Protein AF-A0A016X2X5-F1 (afdb_monomer)

Structure (mmCIF, N/CA/C/O backbone):
data_AF-A0A016X2X5-F1
#
_entry.id   AF-A0A016X2X5-F1
#
loop_
_atom_site.group_PDB
_atom_site.id
_atom_site.type_symbol
_atom_site.label_atom_id
_atom_site.label_alt_id
_atom_site.label_comp_id
_atom_site.label_asym_id
_atom_site.label_entity_id
_atom_site.label_seq_id
_atom_site.pdbx_PDB_ins_code
_atom_site.Cartn_x
_atom_site.Cartn_y
_atom_site.Cartn_z
_atom_site.occupancy
_atom_site.B_iso_or_equiv
_atom_site.auth_seq_id
_atom_site.auth_comp_id
_atom_site.auth_asym_id
_atom_site.auth_atom_id
_atom_site.pdbx_PDB_model_num
ATOM 1 N N . MET A 1 1 ? 6.808 -8.210 -61.810 1.00 44.03 1 MET A N 1
ATOM 2 C CA . MET A 1 1 ? 6.711 -6.908 -61.110 1.00 44.03 1 MET A CA 1
ATOM 3 C C . MET A 1 1 ? 5.512 -6.867 -60.144 1.00 44.03 1 MET A C 1
ATOM 5 O O . MET A 1 1 ? 4.802 -5.879 -60.086 1.00 44.03 1 MET A O 1
ATOM 9 N N . LEU A 1 2 ? 5.277 -7.937 -59.369 1.00 48.47 2 LEU A N 1
ATOM 10 C CA . LEU A 1 2 ? 4.155 -8.016 -58.411 1.00 48.47 2 LEU A CA 1
ATOM 11 C C . LEU A 1 2 ? 4.546 -8.715 -57.090 1.00 48.47 2 LEU A C 1
ATOM 13 O O . LEU A 1 2 ? 3.690 -9.132 -56.326 1.00 48.47 2 LEU A O 1
ATOM 17 N N . LEU A 1 3 ? 5.851 -8.877 -56.845 1.00 44.94 3 LEU A N 1
ATOM 18 C CA . LEU A 1 3 ? 6.405 -9.621 -55.702 1.00 44.94 3 LEU A CA 1
ATOM 19 C C . LEU A 1 3 ? 7.206 -8.738 -54.731 1.00 44.94 3 LEU A C 1
ATOM 21 O O . LEU A 1 3 ? 7.633 -9.209 -53.687 1.00 44.94 3 LEU A O 1
ATOM 25 N N . LEU A 1 4 ? 7.374 -7.450 -55.047 1.00 44.78 4 LEU A N 1
ATOM 26 C CA . LEU A 1 4 ? 8.136 -6.491 -54.234 1.00 44.78 4 LEU A CA 1
ATOM 27 C C . LEU A 1 4 ? 7.259 -5.559 -53.381 1.00 44.78 4 LEU A C 1
ATOM 29 O O . LEU A 1 4 ? 7.786 -4.765 -52.614 1.00 44.78 4 LEU A O 1
ATOM 33 N N . LEU A 1 5 ? 5.930 -5.677 -53.470 1.00 43.78 5 LEU A N 1
ATOM 34 C CA . LEU A 1 5 ? 4.979 -4.848 -52.711 1.00 43.78 5 LEU A CA 1
ATOM 35 C C . LEU A 1 5 ? 4.449 -5.513 -51.429 1.00 43.78 5 LEU A C 1
ATOM 37 O O . LEU A 1 5 ? 3.765 -4.861 -50.651 1.00 43.78 5 LEU A O 1
ATOM 41 N N . VAL A 1 6 ? 4.800 -6.776 -51.164 1.00 48.19 6 VAL A N 1
ATOM 42 C CA . VAL A 1 6 ? 4.379 -7.493 -49.940 1.00 48.19 6 VAL A CA 1
ATOM 43 C C . VAL A 1 6 ? 5.382 -7.309 -48.785 1.00 48.19 6 VAL A C 1
ATOM 45 O O . VAL A 1 6 ? 5.068 -7.594 -47.636 1.00 48.19 6 VAL A O 1
ATOM 48 N N . ALA A 1 7 ? 6.567 -6.745 -49.047 1.00 44.81 7 ALA A N 1
ATOM 49 C CA . ALA A 1 7 ? 7.585 -6.472 -48.024 1.00 44.81 7 ALA A CA 1
ATOM 50 C C . ALA A 1 7 ? 7.372 -5.149 -47.251 1.00 44.81 7 ALA A C 1
ATOM 52 O O . ALA A 1 7 ? 8.167 -4.811 -46.380 1.00 44.81 7 ALA A O 1
ATOM 53 N N . LEU A 1 8 ? 6.303 -4.408 -47.565 1.00 43.22 8 LEU A N 1
ATOM 54 C CA . LEU A 1 8 ? 5.876 -3.182 -46.877 1.00 43.22 8 LEU A CA 1
ATOM 55 C C . LEU A 1 8 ? 4.595 -3.390 -46.055 1.00 43.22 8 LEU A C 1
ATOM 57 O O . LEU A 1 8 ? 3.935 -2.423 -45.679 1.00 43.22 8 LEU A O 1
ATOM 61 N N . LEU A 1 9 ? 4.248 -4.642 -45.732 1.00 41.41 9 LEU A N 1
ATOM 62 C CA . LEU A 1 9 ? 3.467 -4.879 -44.524 1.00 41.41 9 LEU A CA 1
ATOM 63 C C . LEU A 1 9 ? 4.305 -4.298 -43.390 1.00 41.41 9 LEU A C 1
ATOM 65 O O . LEU A 1 9 ? 5.435 -4.763 -43.202 1.00 41.41 9 LEU A O 1
ATOM 69 N N . PRO A 1 10 ? 3.831 -3.264 -42.671 1.00 43.91 10 PRO A N 1
ATOM 70 C CA . PRO A 1 10 ? 4.568 -2.829 -41.514 1.00 43.91 10 PRO A CA 1
ATOM 71 C C . PRO A 1 10 ? 4.723 -4.089 -40.669 1.00 43.91 10 PRO A C 1
ATOM 73 O O . PRO A 1 10 ? 3.753 -4.813 -40.423 1.00 43.91 10 PRO A O 1
ATOM 76 N N . LEU A 1 11 ? 5.939 -4.332 -40.194 1.00 40.97 11 LEU A N 1
ATOM 77 C CA . LEU A 1 11 ? 6.104 -4.859 -38.855 1.00 40.97 11 LEU A CA 1
ATOM 78 C C . LEU A 1 11 ? 5.395 -3.879 -37.901 1.00 40.97 11 LEU A C 1
ATOM 80 O O . LEU A 1 11 ? 6.011 -3.235 -37.062 1.00 40.97 11 LEU A O 1
ATOM 84 N N . ALA A 1 12 ? 4.066 -3.803 -37.984 1.00 40.44 12 ALA A N 1
ATOM 85 C CA . ALA A 1 12 ? 3.198 -3.710 -36.844 1.00 40.44 12 ALA A CA 1
ATOM 86 C C . ALA A 1 12 ? 3.405 -5.035 -36.106 1.00 40.44 12 ALA A C 1
ATOM 88 O O . ALA A 1 12 ? 2.533 -5.896 -36.038 1.00 40.44 12 ALA A O 1
ATOM 89 N N . LEU A 1 13 ? 4.627 -5.206 -35.583 1.00 45.66 13 LEU A N 1
ATOM 90 C CA . LEU A 1 13 ? 4.851 -5.835 -34.306 1.00 45.66 13 LEU A CA 1
ATOM 91 C C . LEU A 1 13 ? 3.679 -5.347 -33.475 1.00 45.66 13 LEU A C 1
ATOM 93 O O . LEU A 1 13 ? 3.569 -4.140 -33.247 1.00 45.66 13 LEU A O 1
ATOM 97 N N . CYS A 1 14 ? 2.746 -6.241 -33.148 1.00 46.72 14 CYS A N 1
ATOM 98 C CA . CYS A 1 14 ? 1.778 -5.976 -32.105 1.00 46.72 14 CYS A CA 1
ATOM 99 C C . CYS A 1 14 ? 2.615 -5.579 -30.894 1.00 46.72 14 CYS A C 1
ATOM 101 O O . CYS A 1 14 ? 3.147 -6.437 -30.192 1.00 46.72 14 CYS A O 1
ATOM 103 N N . GLN A 1 15 ? 2.842 -4.276 -30.722 1.00 54.00 15 GLN A N 1
ATOM 104 C CA . GLN A 1 15 ? 3.540 -3.764 -29.568 1.00 54.00 15 GLN A CA 1
ATOM 105 C C . GLN A 1 15 ? 2.705 -4.242 -28.398 1.00 54.00 15 GLN A C 1
ATOM 107 O O . GLN A 1 15 ? 1.486 -4.041 -28.380 1.00 54.00 15 GLN A O 1
ATOM 112 N N . SER A 1 16 ? 3.344 -4.959 -27.474 1.00 62.78 16 SER A N 1
ATOM 113 C CA . SER A 1 16 ? 2.630 -5.448 -26.306 1.00 62.78 16 SER A CA 1
ATOM 114 C C . SER A 1 16 ? 1.928 -4.253 -25.638 1.00 62.78 16 SER A C 1
ATOM 116 O O . SER A 1 16 ? 2.483 -3.148 -25.663 1.00 62.78 16 SER A O 1
ATOM 118 N N . PRO A 1 17 ? 0.731 -4.420 -25.048 1.00 64.31 17 PRO A N 1
ATOM 119 C CA . PRO A 1 17 ? 0.037 -3.323 -24.365 1.00 64.31 17 PRO A CA 1
ATOM 120 C C . PRO A 1 17 ? 0.938 -2.580 -23.366 1.00 64.31 17 PRO A C 1
ATOM 122 O O . PRO A 1 17 ? 0.847 -1.365 -23.220 1.00 64.31 17 PRO A O 1
ATOM 125 N N . LEU A 1 18 ? 1.882 -3.308 -22.761 1.00 64.56 18 LEU A N 1
ATOM 126 C CA . LEU A 1 18 ? 2.918 -2.777 -21.886 1.00 64.56 18 LEU A CA 1
ATOM 127 C C . LEU A 1 18 ? 3.937 -1.889 -22.621 1.00 64.56 18 LEU A C 1
ATOM 129 O O . LEU A 1 18 ? 4.239 -0.795 -22.161 1.00 64.56 18 LEU A O 1
ATOM 133 N N . THR A 1 19 ? 4.449 -2.338 -23.770 1.00 66.31 19 THR A N 1
ATOM 134 C CA . THR A 1 19 ? 5.354 -1.551 -24.626 1.00 66.31 19 THR A CA 1
ATOM 135 C C . THR A 1 19 ? 4.672 -0.273 -25.107 1.00 66.31 19 THR A C 1
ATOM 137 O O . THR A 1 19 ? 5.290 0.788 -25.114 1.00 66.31 19 THR A O 1
ATOM 140 N N . LYS A 1 20 ? 3.386 -0.351 -25.470 1.00 70.00 20 LYS A N 1
ATOM 141 C CA . LYS A 1 20 ? 2.602 0.821 -25.867 1.00 70.00 20 LYS A CA 1
ATOM 142 C C . LYS A 1 20 ? 2.461 1.816 -24.711 1.00 70.00 20 LYS A C 1
ATOM 144 O O . LYS A 1 20 ? 2.820 2.976 -24.879 1.00 70.00 20 LYS A O 1
ATOM 149 N N . ALA A 1 21 ? 2.019 1.357 -23.538 1.00 66.88 21 ALA A N 1
ATOM 150 C CA . ALA A 1 21 ? 1.861 2.211 -22.360 1.00 66.88 21 ALA A CA 1
ATOM 151 C C . ALA A 1 21 ? 3.193 2.828 -21.892 1.00 66.88 21 ALA A C 1
ATOM 153 O O . ALA A 1 21 ? 3.233 3.989 -21.492 1.00 66.88 21 ALA A O 1
ATOM 154 N N . TRP A 1 22 ? 4.299 2.083 -21.995 1.00 68.06 22 TRP A N 1
ATOM 155 C CA . TRP A 1 22 ? 5.638 2.606 -21.728 1.00 68.06 22 TRP A CA 1
ATOM 156 C C . TRP A 1 22 ? 6.031 3.708 -22.709 1.00 68.06 22 TRP A C 1
ATOM 158 O O . TRP A 1 22 ? 6.454 4.774 -22.280 1.00 68.06 22 TRP A O 1
ATOM 168 N N . ASN A 1 23 ? 5.869 3.480 -24.015 1.00 68.62 23 ASN A N 1
ATOM 169 C CA . ASN A 1 23 ? 6.220 4.466 -25.038 1.00 68.62 23 ASN A CA 1
ATOM 170 C C . ASN A 1 23 ? 5.387 5.748 -24.920 1.00 68.62 23 ASN A C 1
ATOM 172 O O . ASN A 1 23 ? 5.897 6.829 -25.202 1.00 68.62 23 ASN A O 1
ATOM 176 N N . GLU A 1 24 ? 4.125 5.634 -24.499 1.00 71.50 24 GLU A N 1
ATOM 177 C CA . GLU A 1 24 ? 3.267 6.783 -24.198 1.00 71.50 24 GLU A CA 1
ATOM 178 C C . GLU A 1 24 ? 3.755 7.561 -22.965 1.00 71.50 24 GLU A C 1
ATOM 180 O O . GLU A 1 24 ? 3.708 8.789 -22.963 1.00 71.50 24 GLU A O 1
ATOM 185 N N . ALA A 1 25 ? 4.244 6.869 -21.930 1.00 63.91 25 ALA A N 1
ATOM 186 C CA . ALA A 1 25 ? 4.703 7.492 -20.689 1.00 63.91 25 ALA A CA 1
ATOM 187 C C . ALA A 1 25 ? 6.139 8.049 -20.765 1.00 63.91 25 ALA A C 1
ATOM 189 O O . ALA A 1 25 ? 6.425 9.095 -20.184 1.00 63.91 25 ALA A O 1
ATOM 190 N N . LEU A 1 26 ? 7.047 7.355 -21.457 1.00 59.97 26 LEU A N 1
ATOM 191 C CA . LEU A 1 26 ? 8.481 7.656 -21.545 1.00 59.97 26 LEU A CA 1
ATOM 192 C C . LEU A 1 26 ? 8.995 7.501 -22.994 1.00 59.97 26 LEU A C 1
ATOM 194 O O . LEU A 1 26 ? 9.708 6.540 -23.307 1.00 59.97 26 LEU A O 1
ATOM 198 N N . PRO A 1 27 ? 8.669 8.445 -23.901 1.00 70.06 27 P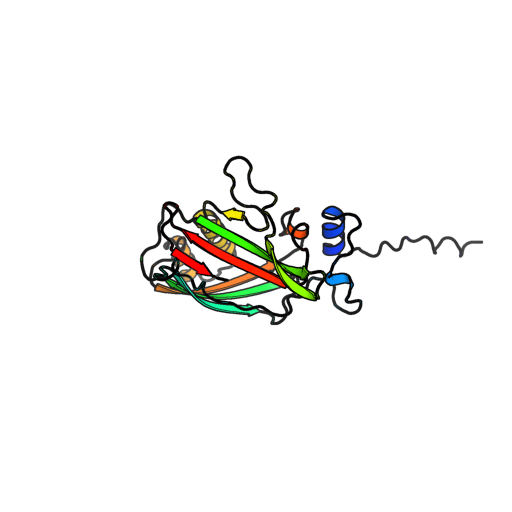RO A N 1
ATOM 199 C CA . PRO A 1 27 ? 9.074 8.362 -25.302 1.00 70.06 27 PRO A CA 1
ATOM 200 C C . PRO A 1 27 ? 10.599 8.286 -25.471 1.00 70.06 27 PRO A C 1
ATOM 202 O O . PRO A 1 27 ? 11.337 9.132 -24.969 1.00 70.06 27 PRO A O 1
ATOM 205 N N . GLY A 1 28 ? 11.080 7.283 -26.212 1.00 67.56 28 GLY A N 1
ATOM 206 C CA . GLY A 1 28 ? 12.502 7.132 -26.555 1.00 67.56 28 GLY A CA 1
ATOM 207 C C . GLY A 1 28 ? 13.387 6.501 -25.472 1.00 67.56 28 GLY A C 1
ATOM 208 O O . GLY A 1 28 ? 14.576 6.297 -25.714 1.00 67.56 28 GLY A O 1
ATOM 209 N N . VAL A 1 29 ? 12.838 6.145 -24.307 1.00 66.19 29 VAL A N 1
ATOM 210 C CA . VAL A 1 29 ? 13.558 5.391 -23.270 1.00 66.19 29 VAL A CA 1
ATOM 211 C C . VAL A 1 29 ? 13.349 3.898 -23.508 1.00 66.19 29 VAL A C 1
ATOM 213 O O . VAL A 1 29 ? 12.209 3.442 -23.549 1.00 66.19 29 VAL A O 1
ATOM 216 N N . GLN A 1 30 ? 14.424 3.112 -23.638 1.00 65.50 30 GLN A N 1
ATOM 217 C CA . GLN A 1 30 ? 14.275 1.656 -23.745 1.00 65.50 30 GLN A CA 1
ATOM 218 C C . GLN A 1 30 ? 13.708 1.066 -22.442 1.00 65.50 30 GLN A C 1
ATOM 220 O O . GLN A 1 30 ? 14.262 1.338 -21.370 1.00 65.50 30 GLN A O 1
ATOM 225 N N . PRO A 1 31 ? 12.654 0.232 -22.506 1.00 61.97 31 PRO A N 1
ATOM 226 C CA . PRO A 1 31 ? 12.138 -0.447 -21.330 1.00 61.97 31 PRO A CA 1
ATOM 227 C C . PRO A 1 31 ? 13.190 -1.366 -20.705 1.00 61.97 31 PRO A C 1
ATOM 229 O O . PRO A 1 31 ? 13.861 -2.144 -21.385 1.00 61.97 31 PRO A O 1
ATOM 232 N N . PHE A 1 32 ? 13.307 -1.339 -19.380 1.00 58.03 32 PHE A N 1
ATOM 233 C CA . PHE A 1 32 ? 14.312 -2.128 -18.660 1.00 58.03 32 PHE A CA 1
ATOM 234 C C . PHE A 1 32 ? 14.123 -3.650 -18.811 1.00 58.03 32 PHE A C 1
ATOM 236 O O . PHE A 1 32 ? 15.093 -4.404 -18.704 1.00 58.03 32 PHE A O 1
ATOM 243 N N . TRP A 1 33 ? 12.898 -4.109 -19.098 1.00 60.19 33 TRP A N 1
ATOM 244 C CA . TRP A 1 33 ? 12.582 -5.524 -19.318 1.00 60.19 33 TRP A CA 1
ATOM 245 C C . TRP A 1 33 ? 12.973 -6.041 -20.711 1.00 60.19 33 TRP A C 1
ATOM 247 O O . TRP A 1 33 ? 13.103 -7.252 -20.879 1.00 60.19 33 TRP A O 1
ATOM 257 N N . GLU A 1 34 ? 13.233 -5.168 -21.691 1.00 53.94 34 GLU A N 1
ATOM 258 C CA . GLU A 1 34 ? 13.664 -5.579 -23.040 1.00 53.94 34 GLU A CA 1
ATOM 259 C C . GLU A 1 34 ? 15.116 -6.078 -23.094 1.00 53.94 34 GLU A C 1
ATOM 261 O O . GLU A 1 34 ? 15.511 -6.718 -24.068 1.00 53.94 34 GLU A O 1
ATOM 266 N N . LYS A 1 35 ? 15.910 -5.895 -22.025 1.00 51.66 35 LYS A N 1
ATOM 267 C CA . LYS A 1 35 ? 17.243 -6.523 -21.914 1.00 51.66 35 LYS A CA 1
ATOM 268 C C . LYS A 1 35 ? 17.193 -8.057 -21.942 1.00 51.66 35 LYS A C 1
ATOM 270 O O . LYS A 1 35 ? 18.221 -8.691 -22.167 1.00 51.66 35 LYS A O 1
ATOM 275 N N . TYR A 1 36 ? 16.025 -8.659 -21.725 1.00 49.19 36 TYR A N 1
ATOM 276 C CA . TYR A 1 36 ? 15.826 -10.103 -21.774 1.00 49.19 36 TYR A CA 1
ATOM 277 C C . TYR A 1 36 ? 15.085 -10.475 -23.068 1.00 49.19 36 TYR A C 1
ATOM 279 O O . TYR A 1 36 ? 13.861 -10.438 -23.126 1.00 49.19 36 TYR A O 1
ATOM 287 N N . GLN A 1 37 ? 15.833 -10.836 -24.119 1.00 41.84 37 GLN A N 1
ATOM 288 C CA . GLN A 1 37 ? 15.286 -11.147 -25.454 1.00 41.84 37 GLN A CA 1
ATOM 289 C C . GLN A 1 37 ? 14.506 -12.474 -25.534 1.00 41.84 37 GLN A C 1
ATOM 291 O O . GLN A 1 37 ? 13.864 -12.757 -26.542 1.00 41.84 37 GLN A O 1
ATOM 296 N N . THR A 1 38 ? 14.544 -13.297 -24.487 1.00 41.19 38 THR A N 1
ATOM 297 C CA . THR A 1 38 ? 13.903 -14.615 -24.446 1.00 41.19 38 THR A CA 1
ATOM 298 C C . THR A 1 38 ? 13.019 -14.733 -23.206 1.00 41.19 38 THR A C 1
ATOM 300 O O . THR A 1 38 ? 13.468 -15.051 -22.107 1.00 41.19 38 THR A O 1
ATOM 303 N N . GLY A 1 39 ? 11.724 -14.457 -23.360 1.00 43.59 39 GLY A N 1
ATOM 304 C CA . GLY A 1 39 ? 10.744 -14.660 -22.298 1.00 43.59 39 GLY A CA 1
ATOM 305 C C . GLY A 1 39 ? 9.339 -14.186 -22.683 1.00 43.59 39 GLY A C 1
ATOM 306 O O . GLY A 1 39 ? 9.207 -13.323 -23.548 1.00 43.59 39 GLY A O 1
ATOM 307 N N . PRO A 1 40 ? 8.279 -14.724 -22.050 1.00 41.47 40 PRO A N 1
ATOM 308 C CA . PRO A 1 40 ? 6.926 -14.195 -22.211 1.00 41.47 40 PRO A CA 1
ATOM 309 C C . PRO A 1 40 ? 6.895 -12.702 -21.851 1.00 41.47 40 PRO A C 1
ATOM 311 O O . PRO A 1 40 ? 7.462 -12.323 -20.823 1.00 41.47 40 PRO A O 1
ATOM 314 N N . HIS A 1 41 ? 6.248 -11.881 -22.684 1.00 51.28 41 HIS A N 1
ATOM 315 C CA . HIS A 1 41 ? 6.127 -10.430 -22.501 1.00 51.28 41 HIS A CA 1
ATOM 316 C C . HIS A 1 41 ? 5.594 -10.071 -21.097 1.00 51.28 41 HIS A C 1
ATOM 318 O O . HIS A 1 41 ? 4.638 -10.689 -20.631 1.00 51.28 41 HIS A O 1
ATOM 324 N N . GLY A 1 42 ? 6.202 -9.083 -20.427 1.00 57.41 42 GLY A N 1
ATOM 325 C CA . GLY A 1 42 ? 5.779 -8.597 -19.105 1.00 57.41 42 GLY A CA 1
ATOM 326 C C . GLY A 1 42 ? 6.932 -8.337 -18.126 1.00 57.41 42 GLY A C 1
ATOM 327 O O . GLY A 1 42 ? 8.037 -8.851 -18.301 1.00 57.41 42 GLY A O 1
ATOM 328 N N . VAL A 1 43 ? 6.677 -7.557 -17.072 1.00 68.81 43 VAL A N 1
ATOM 329 C CA . VAL A 1 43 ? 7.615 -7.381 -15.949 1.00 68.81 43 VAL A CA 1
ATOM 330 C C . VAL A 1 43 ? 7.515 -8.605 -15.042 1.00 68.81 43 VAL A C 1
ATOM 332 O O . VAL A 1 43 ? 6.433 -8.936 -14.560 1.00 68.81 43 VAL A O 1
ATOM 335 N N . VAL A 1 44 ? 8.637 -9.292 -14.820 1.00 71.50 44 VAL A N 1
ATOM 336 C CA . VAL A 1 44 ? 8.722 -10.430 -13.892 1.00 71.50 44 VAL A CA 1
ATOM 337 C C . VAL A 1 44 ? 9.241 -9.933 -12.550 1.00 71.50 44 VAL A C 1
ATOM 339 O O . VAL A 1 44 ? 10.359 -9.422 -12.479 1.00 71.50 44 VAL A O 1
ATOM 342 N N . ILE A 1 45 ? 8.473 -10.137 -11.484 1.00 75.62 45 ILE A N 1
ATOM 343 C CA . ILE A 1 45 ? 8.936 -9.891 -10.116 1.00 75.62 45 ILE A CA 1
ATOM 344 C C . ILE A 1 45 ? 9.756 -11.116 -9.695 1.00 75.62 45 ILE A C 1
ATOM 346 O O . ILE A 1 45 ? 9.224 -12.214 -9.572 1.00 75.62 45 ILE A O 1
ATOM 350 N N . ARG A 1 46 ? 11.080 -10.959 -9.559 1.00 74.00 46 ARG A N 1
ATOM 351 C CA . ARG A 1 46 ? 12.021 -12.082 -9.345 1.00 74.00 46 ARG A CA 1
ATOM 352 C C . ARG A 1 46 ? 12.282 -12.436 -7.879 1.00 74.00 46 ARG A C 1
ATOM 354 O O . ARG A 1 46 ? 13.047 -13.353 -7.600 1.00 74.00 46 ARG A O 1
ATOM 361 N N . GLY A 1 47 ? 11.673 -11.705 -6.961 1.00 78.00 47 GLY A N 1
ATOM 362 C CA . GLY A 1 47 ? 11.812 -11.908 -5.531 1.00 78.00 47 GLY A CA 1
ATOM 363 C C . GLY A 1 47 ? 11.195 -10.744 -4.778 1.00 78.00 47 GLY A C 1
ATOM 364 O O . GLY A 1 47 ? 11.075 -9.640 -5.311 1.00 78.00 47 GLY A O 1
ATOM 365 N N . TRP A 1 48 ? 10.793 -11.007 -3.545 1.00 84.19 48 TRP A N 1
ATOM 366 C CA . TRP A 1 48 ? 10.275 -10.009 -2.627 1.00 84.19 48 TRP A CA 1
ATOM 367 C C . TRP A 1 48 ? 10.732 -10.382 -1.217 1.00 84.19 48 TRP A C 1
ATOM 369 O O . TRP A 1 48 ? 11.038 -11.541 -0.929 1.00 84.19 48 TRP A O 1
ATOM 379 N N . GLN A 1 49 ? 10.838 -9.383 -0.355 1.00 87.19 49 GLN A N 1
ATOM 380 C CA . GLN A 1 49 ? 11.136 -9.562 1.056 1.00 87.19 49 GLN A CA 1
ATOM 381 C C . GLN A 1 49 ? 10.205 -8.651 1.829 1.00 87.19 49 GLN A C 1
ATOM 383 O O . GLN A 1 49 ? 9.935 -7.540 1.384 1.00 87.19 49 GLN A O 1
ATOM 388 N N . PHE A 1 50 ? 9.729 -9.141 2.964 1.00 88.06 50 PHE A N 1
ATOM 389 C CA . PHE A 1 50 ? 8.944 -8.356 3.895 1.00 88.06 50 PHE A CA 1
ATOM 390 C C . PHE A 1 50 ? 9.715 -8.204 5.198 1.00 88.06 50 PHE A C 1
ATOM 392 O O . PHE A 1 50 ? 10.316 -9.151 5.712 1.00 88.06 50 PHE A O 1
ATOM 399 N N . SER A 1 51 ? 9.667 -7.006 5.747 1.00 88.19 51 SER A N 1
ATOM 400 C CA . SER A 1 51 ? 10.176 -6.684 7.063 1.00 88.19 51 SER A CA 1
ATOM 401 C C . SER A 1 51 ? 9.265 -5.667 7.726 1.00 88.19 51 SER A C 1
ATOM 403 O O . SER A 1 51 ? 8.653 -4.810 7.092 1.00 88.19 51 S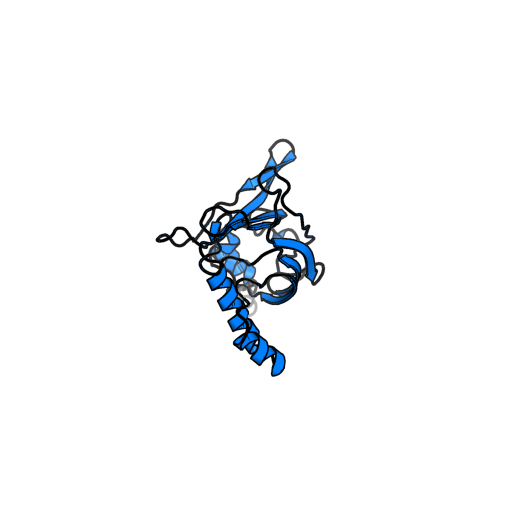ER A O 1
ATOM 405 N N . ARG A 1 52 ? 9.200 -5.730 9.049 1.00 87.31 52 ARG A N 1
ATOM 406 C CA . ARG A 1 52 ? 8.628 -4.632 9.819 1.00 87.31 52 ARG A CA 1
ATOM 407 C C . ARG A 1 52 ? 9.630 -3.496 9.845 1.00 87.31 52 ARG A C 1
ATOM 409 O O . ARG A 1 52 ? 10.842 -3.723 9.791 1.00 87.31 52 ARG A O 1
ATOM 416 N N . CYS A 1 53 ? 9.131 -2.277 9.971 1.00 87.69 53 CYS A N 1
ATOM 417 C CA . CYS A 1 53 ? 10.017 -1.162 10.245 1.00 87.69 53 CYS A CA 1
ATOM 418 C C . CYS A 1 53 ? 10.770 -1.423 11.567 1.00 87.69 53 CYS A C 1
ATOM 420 O O . CYS A 1 53 ? 10.321 -2.149 12.450 1.00 87.69 53 CYS A O 1
ATOM 422 N N . ALA A 1 54 ? 11.981 -0.910 11.700 1.00 77.06 54 ALA A N 1
ATOM 423 C CA . ALA A 1 54 ? 12.750 -1.056 12.928 1.00 77.06 54 ALA A CA 1
ATOM 424 C C . ALA A 1 54 ? 13.405 0.290 13.194 1.00 77.06 54 ALA A C 1
ATOM 426 O O . ALA A 1 54 ? 14.487 0.580 12.688 1.00 77.06 54 ALA A O 1
ATOM 427 N N . SER A 1 55 ? 12.685 1.159 13.898 1.00 74.00 55 SER A N 1
ATOM 428 C CA . SER A 1 55 ? 13.193 2.452 14.352 1.00 74.00 55 SER A CA 1
ATOM 429 C C . SER A 1 55 ? 12.587 2.803 15.707 1.00 74.00 55 SER A C 1
ATOM 431 O O . SER A 1 55 ? 11.583 2.220 16.114 1.00 74.00 55 SER A O 1
ATOM 433 N N . GLU A 1 56 ? 13.181 3.775 16.398 1.00 62.62 56 GLU A N 1
ATOM 434 C CA . GLU A 1 56 ? 12.701 4.260 17.702 1.00 62.62 56 GLU A CA 1
ATOM 435 C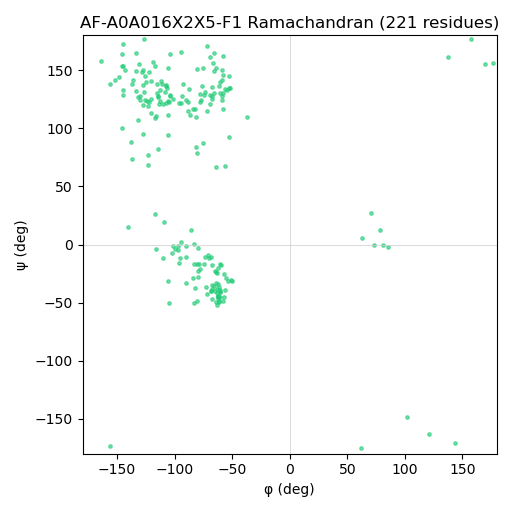 C . GLU A 1 56 ? 11.251 4.768 17.657 1.00 62.62 56 GLU A C 1
ATOM 437 O O . GLU A 1 56 ? 10.538 4.714 18.655 1.00 62.62 56 GLU A O 1
ATOM 442 N N . GLN A 1 57 ? 10.794 5.210 16.482 1.00 70.81 57 GLN A N 1
ATOM 443 C CA . GLN A 1 57 ? 9.422 5.670 16.259 1.00 70.81 57 GLN A CA 1
ATOM 444 C C . GLN A 1 57 ? 8.404 4.521 16.193 1.00 70.81 57 GLN A C 1
ATOM 446 O O . GLN A 1 57 ? 7.206 4.762 16.324 1.00 70.81 57 GLN A O 1
ATOM 451 N N . TRP A 1 58 ? 8.860 3.280 15.996 1.00 75.62 58 TRP A N 1
ATOM 452 C CA . TRP A 1 58 ? 8.013 2.110 15.783 1.00 75.62 58 TRP A CA 1
ATOM 453 C C . TRP A 1 58 ? 8.299 1.012 16.809 1.00 75.62 58 TRP A C 1
ATOM 455 O O . TRP A 1 58 ? 8.843 -0.048 16.499 1.00 75.62 58 TRP A O 1
ATOM 465 N N . THR A 1 59 ? 7.935 1.289 18.056 1.00 70.94 59 THR A N 1
ATOM 466 C CA . THR A 1 59 ? 8.100 0.369 19.193 1.00 70.94 59 THR A CA 1
ATOM 467 C C . THR A 1 59 ? 6.779 -0.265 19.630 1.00 70.94 59 THR A C 1
ATOM 469 O O . THR A 1 59 ? 6.765 -1.428 20.024 1.00 70.94 59 THR A O 1
ATOM 472 N N . ASN A 1 60 ? 5.663 0.454 19.471 1.00 79.19 60 ASN A N 1
ATOM 473 C CA . ASN A 1 60 ? 4.318 0.007 19.836 1.00 79.19 60 ASN A CA 1
ATOM 474 C C . ASN A 1 60 ? 3.442 -0.144 18.587 1.00 79.19 60 ASN A C 1
ATOM 476 O O . ASN A 1 60 ? 2.688 0.756 18.226 1.00 79.19 60 ASN A O 1
ATOM 480 N N . TYR A 1 61 ? 3.572 -1.282 17.907 1.00 83.56 61 TYR A N 1
ATOM 481 C CA . TYR A 1 61 ? 2.743 -1.614 16.750 1.00 83.56 61 TYR A CA 1
ATOM 482 C C . TYR A 1 61 ? 1.315 -1.936 17.183 1.00 83.56 61 TYR A C 1
ATOM 484 O O . TYR A 1 61 ? 1.084 -2.949 17.841 1.00 83.56 61 TYR A O 1
ATOM 492 N N . VAL A 1 62 ? 0.361 -1.102 16.773 1.00 92.56 62 VAL A N 1
ATOM 493 C CA . VAL A 1 62 ? -1.071 -1.387 16.925 1.00 92.56 62 VAL A CA 1
ATOM 494 C C . VAL A 1 62 ? -1.494 -2.492 15.961 1.00 92.56 62 VAL A C 1
ATOM 496 O O . VAL A 1 62 ? -2.220 -3.414 16.332 1.00 92.56 62 VAL A O 1
ATOM 499 N N . VAL A 1 63 ? -0.997 -2.405 14.727 1.00 92.44 63 VAL A N 1
ATOM 500 C CA . VAL A 1 63 ? -1.155 -3.412 13.682 1.00 92.44 63 VAL A CA 1
ATOM 501 C C . VAL A 1 63 ? 0.208 -4.008 13.375 1.00 92.44 63 VAL A C 1
ATOM 503 O O . VAL A 1 63 ? 1.139 -3.309 12.967 1.00 92.44 63 VAL A O 1
ATOM 506 N N . ASN A 1 64 ? 0.316 -5.318 13.553 1.00 90.38 64 ASN A N 1
ATOM 507 C CA . ASN A 1 64 ? 1.531 -6.074 13.313 1.00 90.38 64 ASN A CA 1
ATOM 508 C C . ASN A 1 64 ? 1.304 -7.073 12.178 1.00 90.38 64 ASN A C 1
ATOM 510 O O . ASN A 1 64 ? 0.589 -8.054 12.351 1.00 90.38 64 ASN A O 1
ATOM 514 N N . VAL A 1 65 ? 1.933 -6.846 11.026 1.00 88.62 65 VAL A N 1
ATOM 515 C CA . VAL A 1 65 ? 1.931 -7.817 9.925 1.00 88.62 65 VAL A CA 1
ATOM 516 C C . VAL A 1 65 ? 3.014 -8.856 10.204 1.00 88.62 65 VAL A C 1
ATOM 518 O O . VAL A 1 65 ? 4.197 -8.520 10.292 1.00 88.62 65 VAL A O 1
ATOM 521 N N . SER A 1 66 ? 2.610 -10.110 10.393 1.00 84.50 66 SER A N 1
ATOM 522 C CA . SER A 1 66 ? 3.518 -11.207 10.738 1.00 84.50 66 SER A CA 1
ATOM 523 C C . SER A 1 66 ? 4.072 -11.905 9.502 1.00 84.50 66 SER A C 1
ATOM 525 O O . SER A 1 66 ? 5.219 -12.349 9.511 1.00 84.50 66 SER A O 1
ATOM 527 N N . ASN A 1 67 ? 3.274 -11.984 8.437 1.00 85.25 67 ASN A N 1
ATOM 528 C CA . ASN A 1 67 ? 3.650 -12.663 7.211 1.00 85.25 67 ASN A CA 1
ATOM 529 C C . ASN A 1 67 ? 2.931 -12.053 6.008 1.00 85.25 67 ASN A C 1
ATOM 531 O O . ASN A 1 67 ? 1.745 -11.729 6.078 1.00 85.25 67 ASN A O 1
ATOM 535 N N . ILE A 1 68 ? 3.645 -11.961 4.894 1.00 86.94 68 ILE A N 1
ATOM 536 C CA . ILE A 1 68 ? 3.070 -11.735 3.572 1.00 86.94 68 ILE A CA 1
ATOM 537 C C . ILE A 1 68 ? 3.497 -12.937 2.739 1.00 86.94 68 ILE A C 1
ATOM 539 O O . ILE A 1 68 ? 4.599 -13.425 2.907 1.00 86.94 68 ILE A O 1
ATOM 543 N N . VAL A 1 69 ? 2.649 -13.475 1.878 1.00 86.25 69 VAL A N 1
ATOM 544 C CA . VAL A 1 69 ? 3.045 -14.511 0.915 1.00 86.25 69 VAL A CA 1
ATOM 545 C C . VAL A 1 69 ? 2.512 -14.071 -0.425 1.00 86.25 69 VAL A C 1
ATOM 547 O O . VAL A 1 69 ? 1.325 -13.793 -0.506 1.00 86.25 69 VAL A O 1
ATOM 550 N N . ILE A 1 70 ? 3.350 -14.000 -1.454 1.00 85.00 70 ILE A N 1
ATOM 551 C CA . ILE A 1 70 ? 2.940 -13.606 -2.808 1.00 85.00 70 ILE A CA 1
ATOM 552 C C . ILE A 1 70 ? 3.069 -14.818 -3.730 1.00 85.00 70 ILE A C 1
ATOM 554 O O . ILE A 1 70 ? 4.096 -15.493 -3.698 1.00 85.00 70 ILE A O 1
ATOM 558 N N . TRP A 1 71 ? 2.049 -15.087 -4.548 1.00 80.56 71 TRP A N 1
ATOM 559 C CA . TRP A 1 71 ? 2.077 -16.120 -5.585 1.00 80.56 71 TRP A CA 1
ATOM 560 C C . TRP A 1 71 ? 1.589 -15.588 -6.944 1.00 80.56 71 TRP A C 1
ATOM 562 O O . TRP A 1 71 ? 0.811 -14.628 -6.995 1.00 80.56 71 TRP A O 1
ATOM 572 N N . PRO A 1 72 ? 2.019 -16.208 -8.063 1.00 77.12 72 PRO A N 1
ATOM 573 C CA . PRO A 1 72 ? 3.043 -17.267 -8.148 1.00 77.12 72 PRO A CA 1
ATOM 574 C C . PRO A 1 72 ? 4.436 -16.753 -7.737 1.00 77.12 72 PRO A C 1
ATOM 576 O O . PRO A 1 72 ? 4.618 -15.545 -7.685 1.00 77.12 72 PRO A O 1
ATOM 579 N N . ASP A 1 73 ? 5.406 -17.636 -7.464 1.00 72.31 73 ASP A N 1
ATOM 580 C CA . ASP A 1 73 ? 6.762 -17.263 -6.988 1.00 72.31 73 ASP A CA 1
ATOM 581 C C . ASP A 1 73 ? 7.449 -16.196 -7.856 1.00 72.31 73 ASP A C 1
ATOM 583 O O . ASP A 1 73 ? 8.222 -15.371 -7.368 1.00 72.31 73 ASP A O 1
ATOM 587 N N . TYR A 1 74 ? 7.119 -16.193 -9.150 1.00 76.06 74 TYR A N 1
ATOM 588 C CA . TYR A 1 74 ? 7.525 -15.178 -10.114 1.00 76.06 74 TYR A CA 1
ATOM 589 C C . TYR A 1 74 ? 6.288 -14.553 -10.767 1.00 76.06 74 TYR A C 1
ATOM 591 O O . TYR A 1 74 ? 5.952 -14.904 -11.908 1.00 76.06 74 TYR A O 1
ATOM 599 N N . PRO A 1 75 ? 5.578 -13.653 -10.059 1.00 75.56 75 PRO A N 1
ATOM 600 C CA . PRO A 1 75 ? 4.418 -12.982 -10.612 1.00 75.56 75 PRO A CA 1
ATOM 601 C C . PRO A 1 75 ? 4.831 -12.186 -11.844 1.00 75.56 75 PRO A C 1
ATOM 603 O O . PRO A 1 75 ? 5.896 -11.558 -11.890 1.00 75.56 75 PRO A O 1
ATOM 606 N N . ARG A 1 76 ? 3.973 -12.229 -12.860 1.00 75.12 76 ARG A N 1
ATOM 607 C CA . ARG A 1 76 ? 4.157 -11.489 -14.104 1.00 75.12 76 ARG A CA 1
ATOM 608 C C . ARG A 1 76 ? 3.120 -10.393 -14.192 1.00 75.12 76 ARG A C 1
ATOM 610 O O . ARG A 1 76 ? 1.951 -10.619 -13.895 1.00 75.12 76 ARG A O 1
ATOM 617 N N . PHE A 1 77 ? 3.564 -9.233 -14.645 1.00 72.75 77 PHE A N 1
ATOM 618 C CA . PHE A 1 77 ? 2.702 -8.111 -14.949 1.00 72.75 77 PHE A CA 1
ATOM 619 C C . PHE A 1 77 ? 2.748 -7.789 -16.456 1.00 72.75 77 PHE A C 1
ATOM 621 O O . PHE A 1 77 ? 3.849 -7.612 -16.988 1.00 72.75 77 PHE A O 1
ATOM 628 N N . PRO A 1 78 ? 1.603 -7.640 -17.150 1.00 70.81 78 PRO A N 1
ATOM 629 C CA . PRO A 1 78 ? 0.240 -7.899 -16.678 1.00 70.81 78 PRO A CA 1
ATOM 630 C C . PRO A 1 78 ? 0.010 -9.387 -16.388 1.00 70.81 78 PRO A C 1
ATOM 632 O O . PRO A 1 78 ? 0.614 -10.250 -17.026 1.00 70.81 78 PRO A O 1
ATOM 635 N N . GLY A 1 79 ? -0.858 -9.694 -15.430 1.00 72.44 79 GLY A N 1
ATOM 636 C CA . GLY A 1 79 ? -1.113 -11.068 -15.014 1.00 72.44 79 GLY A CA 1
ATOM 637 C C . GLY A 1 79 ? -1.693 -11.192 -13.606 1.00 72.44 79 GLY A C 1
ATOM 638 O O . GLY A 1 79 ? -1.891 -10.193 -12.908 1.00 72.44 79 GLY A O 1
ATOM 639 N N . PRO A 1 80 ? -2.019 -12.425 -13.186 1.00 78.62 80 PRO A N 1
ATOM 640 C CA . PRO A 1 80 ? -2.494 -12.687 -11.840 1.00 78.62 80 PRO A CA 1
ATOM 641 C C . PRO A 1 80 ? -1.374 -12.479 -10.821 1.00 78.62 80 PRO A C 1
ATOM 643 O O . PRO A 1 80 ? -0.290 -13.054 -10.942 1.00 78.62 80 PRO A O 1
ATOM 646 N N . ILE A 1 81 ? -1.673 -11.687 -9.797 1.00 82.38 81 ILE A N 1
ATOM 647 C CA . ILE A 1 81 ? -0.874 -11.597 -8.582 1.00 82.38 81 ILE A CA 1
ATOM 648 C C . ILE A 1 81 ? -1.818 -11.845 -7.424 1.00 82.38 81 ILE A C 1
ATOM 650 O O . ILE A 1 81 ? -2.897 -11.253 -7.312 1.00 82.38 81 ILE A O 1
ATOM 654 N N . PHE A 1 82 ? -1.390 -12.730 -6.551 1.00 84.12 82 PHE A N 1
ATOM 655 C CA . PHE A 1 82 ? -2.131 -13.074 -5.370 1.00 84.12 82 PHE A CA 1
ATOM 656 C C . PHE A 1 82 ? -1.227 -12.893 -4.165 1.00 84.12 82 PHE A C 1
ATOM 658 O O . PHE A 1 82 ? -0.026 -13.157 -4.249 1.00 84.12 82 PHE A O 1
ATOM 665 N N . PHE A 1 83 ? -1.789 -12.454 -3.050 1.00 86.81 83 PHE A N 1
ATOM 666 C CA . PHE A 1 83 ? -1.028 -12.386 -1.819 1.00 86.81 83 PHE A CA 1
ATOM 667 C C . PHE A 1 83 ? -1.890 -12.628 -0.587 1.00 86.81 83 PHE A C 1
ATOM 669 O O . PHE A 1 83 ? -3.056 -12.244 -0.529 1.00 86.81 83 PHE A O 1
ATOM 676 N N . ASN A 1 84 ? -1.298 -13.290 0.399 1.00 88.25 84 ASN A N 1
ATOM 677 C CA . ASN A 1 84 ? -1.861 -13.526 1.716 1.00 88.25 84 ASN A CA 1
ATOM 678 C C . ASN A 1 84 ? -1.138 -12.621 2.687 1.00 88.25 84 ASN A C 1
ATOM 680 O O . ASN A 1 84 ? 0.088 -12.572 2.671 1.00 88.25 84 ASN A O 1
ATOM 684 N N . VAL A 1 85 ? -1.892 -11.958 3.548 1.00 89.62 85 VAL A N 1
ATOM 685 C CA . VAL A 1 85 ? -1.351 -11.168 4.647 1.00 89.62 85 VAL A CA 1
ATOM 686 C C . VAL A 1 85 ? -1.899 -11.737 5.940 1.00 89.62 85 VAL A C 1
ATOM 688 O O . VAL A 1 85 ? -3.115 -11.845 6.104 1.00 89.62 85 VAL A O 1
ATOM 691 N N . THR A 1 86 ? -1.003 -12.089 6.852 1.00 91.69 86 THR A N 1
ATOM 692 C CA . THR A 1 86 ? -1.350 -12.429 8.230 1.00 91.69 86 THR A CA 1
ATOM 693 C C . THR A 1 86 ? -0.976 -11.256 9.120 1.00 91.69 86 THR A C 1
ATOM 695 O O . THR A 1 86 ? 0.150 -10.755 9.056 1.00 91.69 86 THR A O 1
ATOM 698 N N . MET A 1 87 ? -1.921 -10.799 9.936 1.00 92.44 87 MET A N 1
ATOM 699 C CA . MET A 1 87 ? -1.722 -9.651 10.811 1.00 92.44 87 MET A CA 1
ATOM 700 C C . MET A 1 87 ? -2.461 -9.790 12.138 1.00 92.44 87 MET A C 1
ATOM 702 O O . MET A 1 87 ? -3.509 -10.428 12.221 1.00 92.44 87 MET A O 1
ATOM 706 N N . ASP A 1 88 ? -1.925 -9.127 13.152 1.00 93.75 88 ASP A N 1
ATOM 707 C CA . ASP A 1 88 ? -2.518 -8.984 14.473 1.00 93.75 88 ASP A CA 1
ATOM 708 C C . ASP A 1 88 ? -2.874 -7.517 14.713 1.00 93.75 88 ASP A C 1
ATOM 710 O O . ASP A 1 88 ? -2.028 -6.630 14.580 1.00 93.75 88 ASP A O 1
ATOM 714 N N . VAL A 1 89 ? -4.130 -7.271 15.077 1.00 94.56 89 VAL A N 1
ATOM 715 C CA . VAL A 1 89 ? -4.649 -5.958 15.467 1.00 94.56 89 VAL A CA 1
ATOM 716 C C . VAL A 1 89 ? -4.843 -5.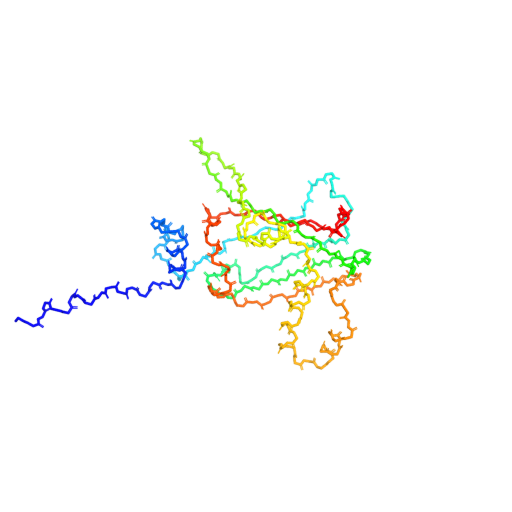974 16.981 1.00 94.56 89 VAL A C 1
ATOM 718 O O . VAL A 1 89 ? -5.691 -6.708 17.493 1.00 94.56 89 VAL A O 1
ATOM 721 N N . ALA A 1 90 ? -4.028 -5.210 17.708 1.00 93.62 90 ALA A N 1
ATOM 722 C CA . ALA A 1 90 ? -3.940 -5.281 19.168 1.00 93.62 90 ALA A CA 1
ATOM 723 C C . ALA A 1 90 ? -5.073 -4.532 19.899 1.00 93.62 90 ALA A C 1
ATOM 725 O O . ALA A 1 90 ? -5.462 -4.907 21.014 1.00 93.62 90 ALA A O 1
ATOM 726 N N . GLU A 1 91 ? -5.624 -3.491 19.280 1.00 94.25 91 GLU A N 1
ATOM 727 C CA . GLU A 1 91 ? -6.678 -2.636 19.834 1.00 94.25 91 GLU A CA 1
ATOM 728 C C . GLU A 1 91 ? -7.641 -2.164 18.736 1.00 94.25 91 GLU A C 1
ATOM 730 O O . GLU A 1 91 ? -7.399 -2.400 17.554 1.00 94.25 91 GLU A O 1
ATOM 735 N N . ASP A 1 92 ? -8.734 -1.506 19.121 1.00 92.56 92 ASP A N 1
ATOM 736 C CA . ASP A 1 92 ? -9.687 -0.974 18.150 1.00 92.56 92 ASP A CA 1
ATOM 737 C C . ASP A 1 92 ? -9.069 0.165 17.331 1.00 92.56 92 ASP A C 1
ATOM 739 O O . ASP A 1 92 ? -8.520 1.132 17.867 1.00 92.56 92 ASP A O 1
ATOM 743 N N . LEU A 1 93 ? -9.169 0.036 16.010 1.00 94.12 93 LEU A N 1
ATOM 744 C CA . LEU A 1 93 ? -8.643 1.009 15.064 1.00 94.12 93 LEU A CA 1
ATOM 745 C C . LEU A 1 93 ? -9.596 2.207 14.896 1.00 94.12 93 LEU A C 1
ATOM 747 O O . LEU A 1 93 ? -10.814 2.054 15.028 1.00 94.12 93 LEU A O 1
ATOM 751 N N . PRO A 1 94 ? -9.058 3.399 14.581 1.00 92.94 94 PRO A N 1
ATOM 752 C CA . PRO A 1 94 ? -9.858 4.599 14.347 1.00 92.94 94 PRO A CA 1
ATOM 753 C C . PRO A 1 94 ? -10.825 4.396 13.175 1.00 92.94 94 PRO A C 1
ATOM 755 O O . PRO A 1 94 ? -10.447 3.944 12.094 1.00 92.94 94 PRO A O 1
ATOM 758 N N . VAL A 1 95 ? -12.094 4.730 13.409 1.00 91.12 95 VAL A N 1
ATOM 759 C CA . VAL A 1 95 ? -13.183 4.598 12.425 1.00 91.12 95 VAL A CA 1
ATOM 760 C C . VAL A 1 95 ? -13.443 5.888 11.651 1.00 91.12 95 VAL A C 1
ATOM 762 O O . VAL A 1 95 ? -14.218 5.878 10.700 1.00 91.12 95 VAL A O 1
ATOM 765 N N . ASP A 1 96 ? -12.855 6.995 12.100 1.00 91.06 96 ASP A N 1
ATOM 766 C CA . ASP A 1 96 ? -12.950 8.312 11.483 1.00 91.06 96 ASP A CA 1
ATOM 767 C C . ASP A 1 96 ? -11.953 8.458 10.339 1.00 91.06 96 ASP A C 1
ATOM 769 O O . ASP A 1 96 ? -12.347 8.878 9.255 1.00 91.06 96 ASP A O 1
ATOM 773 N N . LYS A 1 97 ? -10.679 8.124 10.574 1.00 92.62 97 LYS A N 1
ATOM 774 C CA . LYS A 1 97 ? -9.626 8.316 9.579 1.00 92.62 97 LYS A CA 1
ATOM 775 C C . LYS A 1 97 ? -8.434 7.391 9.802 1.00 92.62 97 LYS A C 1
ATOM 777 O O . LYS A 1 97 ? -7.955 7.229 10.922 1.00 92.62 97 LYS A O 1
ATOM 782 N N . ILE A 1 98 ? -7.911 6.840 8.708 1.00 95.94 98 ILE A N 1
ATOM 783 C CA . ILE A 1 98 ? -6.585 6.214 8.660 1.00 95.94 98 ILE A CA 1
ATOM 784 C C . ILE A 1 98 ? -5.835 6.793 7.472 1.00 95.94 98 ILE A C 1
ATOM 786 O O . ILE A 1 98 ? -6.327 6.747 6.348 1.00 95.94 98 ILE A O 1
ATOM 790 N N . GLU A 1 99 ? -4.629 7.286 7.708 1.00 96.19 99 GLU A N 1
ATOM 791 C CA . GLU A 1 99 ? -3.741 7.777 6.661 1.00 96.19 99 GLU A CA 1
ATOM 792 C C . GLU A 1 99 ? -2.611 6.781 6.419 1.00 96.19 99 GLU A C 1
ATOM 794 O O . GLU A 1 99 ? -2.208 6.041 7.321 1.00 96.19 99 GLU A O 1
ATOM 799 N N . MET A 1 100 ? -2.091 6.765 5.197 1.00 95.94 100 MET A N 1
ATOM 800 C CA . MET A 1 100 ? -0.918 5.987 4.827 1.00 95.94 100 MET A CA 1
ATOM 801 C C . MET A 1 100 ? 0.079 6.867 4.085 1.00 95.94 100 MET A C 1
ATOM 803 O O . MET A 1 100 ? -0.237 7.420 3.036 1.00 95.94 100 MET A O 1
ATOM 807 N N . ASP A 1 101 ? 1.307 6.922 4.577 1.00 95.12 101 ASP A N 1
ATOM 808 C CA . ASP A 1 101 ? 2.442 7.419 3.810 1.00 95.12 101 ASP A CA 1
ATOM 809 C C . ASP A 1 101 ? 3.139 6.233 3.146 1.00 95.12 101 ASP A C 1
ATOM 811 O O . ASP A 1 101 ? 3.573 5.286 3.813 1.00 95.12 101 ASP A O 1
ATOM 815 N N . LEU A 1 102 ? 3.231 6.281 1.820 1.00 95.06 102 LEU A N 1
ATOM 816 C CA . LEU A 1 102 ? 4.011 5.348 1.027 1.00 95.06 102 LEU A CA 1
ATOM 817 C C . LEU A 1 102 ? 5.316 6.028 0.631 1.00 95.06 102 LEU A C 1
ATOM 819 O O . LEU A 1 102 ? 5.305 7.075 -0.006 1.00 95.06 102 LEU A O 1
ATOM 823 N N . GLU A 1 103 ? 6.441 5.402 0.941 1.00 94.44 103 GLU A N 1
ATOM 824 C CA . GLU A 1 103 ? 7.743 5.781 0.409 1.00 94.44 103 GLU A CA 1
ATOM 825 C C . GLU A 1 103 ? 8.218 4.708 -0.566 1.00 94.44 103 GLU A C 1
ATOM 827 O O . GLU A 1 103 ? 8.384 3.550 -0.188 1.00 94.44 103 GLU A O 1
ATOM 832 N N . VAL A 1 104 ? 8.456 5.087 -1.818 1.00 92.00 104 VAL A N 1
ATOM 833 C CA . VAL A 1 104 ? 8.971 4.192 -2.855 1.00 92.00 104 VAL A CA 1
ATOM 834 C C . VAL A 1 104 ? 10.375 4.636 -3.221 1.00 92.00 104 VAL A C 1
ATOM 836 O O . VAL A 1 104 ? 10.603 5.768 -3.644 1.00 92.00 104 VAL A O 1
ATOM 839 N N . ARG A 1 105 ? 11.329 3.720 -3.106 1.00 90.56 105 ARG A N 1
ATOM 840 C CA . ARG A 1 105 ? 12.701 3.890 -3.567 1.00 90.56 105 ARG A CA 1
ATOM 841 C C . ARG A 1 105 ? 13.026 2.890 -4.656 1.00 90.56 105 ARG A C 1
ATOM 843 O O . ARG A 1 105 ? 12.489 1.787 -4.678 1.00 90.56 105 ARG A O 1
ATOM 850 N N . HIS A 1 106 ? 13.968 3.252 -5.511 1.00 87.44 106 HIS A N 1
ATOM 851 C CA . HIS A 1 106 ? 14.546 2.349 -6.495 1.00 87.44 106 HIS A CA 1
ATOM 852 C C . HIS A 1 106 ? 16.061 2.262 -6.309 1.00 87.44 106 HIS A C 1
ATOM 854 O O . HIS A 1 106 ? 16.716 3.214 -5.867 1.00 87.44 106 HIS A O 1
ATOM 860 N N . ALA A 1 107 ? 16.617 1.094 -6.616 1.00 87.44 107 ALA A N 1
ATOM 861 C CA . ALA A 1 107 ? 18.052 0.887 -6.563 1.00 87.44 107 ALA A CA 1
ATOM 862 C C . ALA A 1 107 ? 18.755 1.709 -7.649 1.00 87.44 107 ALA A C 1
ATOM 864 O O . ALA A 1 107 ? 18.348 1.703 -8.814 1.00 87.44 107 ALA A O 1
ATOM 865 N N . VAL A 1 108 ? 19.848 2.361 -7.264 1.00 85.06 108 VAL A N 1
ATOM 866 C CA . VAL A 1 108 ? 20.760 3.072 -8.162 1.00 85.06 108 VAL A CA 1
ATOM 867 C C . VAL A 1 108 ? 22.187 2.612 -7.918 1.00 85.06 108 VAL A C 1
ATOM 869 O O . VAL A 1 108 ? 22.564 2.280 -6.795 1.00 85.06 108 VAL A O 1
ATOM 872 N N . THR A 1 109 ? 23.005 2.615 -8.961 1.00 83.25 109 THR A N 1
ATOM 873 C CA . THR A 1 109 ? 24.439 2.342 -8.844 1.00 83.25 109 THR A CA 1
ATOM 874 C C . THR A 1 109 ? 25.181 3.652 -9.044 1.00 83.25 109 THR A C 1
ATOM 876 O O . THR A 1 109 ? 25.009 4.317 -10.065 1.00 83.25 109 THR A O 1
ATOM 879 N N . ASN A 1 110 ? 25.977 4.060 -8.057 1.00 79.81 110 ASN A N 1
ATOM 880 C CA . ASN A 1 110 ? 26.784 5.267 -8.188 1.00 79.81 110 ASN A CA 1
ATOM 881 C C . ASN A 1 110 ? 27.958 5.037 -9.164 1.00 79.81 110 ASN A C 1
ATOM 883 O O . ASN A 1 110 ? 28.252 3.910 -9.564 1.00 79.81 110 ASN A O 1
ATOM 887 N N . LYS A 1 111 ? 28.675 6.107 -9.530 1.00 81.12 111 LYS A N 1
ATOM 888 C CA . LYS A 1 111 ? 29.828 6.025 -10.451 1.00 81.12 111 LYS A CA 1
ATOM 889 C C . LYS A 1 111 ? 30.963 5.111 -9.955 1.00 81.12 111 LYS A C 1
ATOM 891 O O . L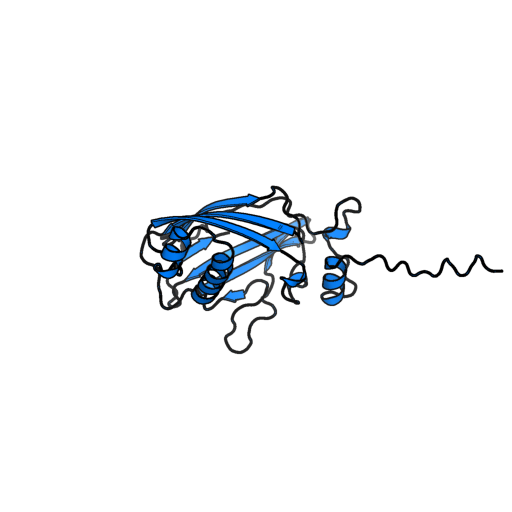YS A 1 111 ? 31.811 4.730 -10.750 1.00 81.12 111 LYS A O 1
ATOM 896 N N . GLN A 1 112 ? 30.986 4.778 -8.664 1.00 81.06 112 GLN A N 1
ATOM 897 C CA . GLN A 1 112 ? 31.983 3.912 -8.026 1.00 81.06 112 GLN A CA 1
ATOM 898 C C . GLN A 1 112 ? 31.523 2.444 -7.940 1.00 81.06 112 GLN A C 1
ATOM 900 O O . GLN A 1 112 ? 32.240 1.617 -7.388 1.00 81.06 112 GLN A O 1
ATOM 905 N N . GLY A 1 113 ? 30.340 2.109 -8.468 1.00 81.88 113 GLY A N 1
ATOM 906 C CA . GLY A 1 113 ? 29.781 0.756 -8.433 1.00 81.88 113 GLY A CA 1
ATOM 907 C C . GLY A 1 113 ? 29.007 0.414 -7.155 1.00 81.88 113 GLY A C 1
ATOM 908 O O . GLY A 1 113 ? 28.428 -0.667 -7.072 1.00 81.88 113 GLY A O 1
ATOM 909 N N . SER A 1 114 ? 28.937 1.317 -6.173 1.00 86.44 114 SER A N 1
ATOM 910 C CA . SER A 1 114 ? 28.183 1.090 -4.937 1.00 86.44 114 SER A CA 1
ATOM 911 C C . SER A 1 114 ? 26.684 1.253 -5.171 1.00 86.44 114 SER A C 1
ATOM 913 O O . SER A 1 114 ? 26.232 2.207 -5.814 1.00 86.44 114 SER A O 1
ATOM 915 N N . LYS A 1 115 ? 25.902 0.331 -4.607 1.00 87.06 115 LYS A N 1
ATOM 916 C CA . LYS A 1 115 ? 24.440 0.382 -4.634 1.00 87.06 115 LYS A CA 1
ATOM 917 C C . LYS A 1 115 ? 23.918 1.380 -3.599 1.00 87.06 115 LYS A C 1
ATOM 919 O O . LYS A 1 115 ? 24.286 1.319 -2.429 1.00 87.06 115 LYS A O 1
ATOM 924 N N . GLY A 1 116 ? 23.042 2.272 -4.038 1.00 87.12 116 GLY A N 1
ATOM 925 C CA . GLY A 1 116 ? 22.272 3.194 -3.211 1.00 87.12 116 GLY A CA 1
ATOM 926 C C . GLY A 1 116 ? 20.777 3.090 -3.508 1.00 87.12 116 GLY A C 1
ATOM 927 O O . GLY A 1 116 ? 20.357 2.360 -4.407 1.00 87.12 116 GLY A O 1
ATOM 928 N N . TRP A 1 117 ? 19.980 3.844 -2.756 1.00 89.12 117 TRP A N 1
ATOM 929 C CA . TRP A 1 117 ? 18.529 3.909 -2.910 1.00 89.12 117 TRP A CA 1
ATOM 930 C C . TRP A 1 117 ? 18.097 5.357 -3.088 1.00 89.12 117 TRP A C 1
ATOM 932 O O . TRP A 1 117 ? 18.410 6.194 -2.240 1.00 89.12 117 TRP A O 1
ATOM 942 N N . GLN A 1 118 ? 17.383 5.646 -4.171 1.00 88.69 118 GLN A N 1
ATOM 943 C CA . GLN A 1 118 ? 16.829 6.971 -4.442 1.00 88.69 118 GLN A CA 1
ATOM 944 C C . GLN A 1 118 ? 15.313 6.942 -4.343 1.00 88.69 118 GLN A C 1
ATOM 946 O O . GLN A 1 118 ? 14.679 5.969 -4.744 1.00 88.69 118 GLN A O 1
ATOM 951 N N . VAL A 1 119 ? 14.751 8.006 -3.772 1.00 89.88 119 VAL A N 1
ATOM 952 C CA . VAL A 1 119 ? 13.308 8.178 -3.611 1.00 89.88 119 VAL A CA 1
ATOM 953 C C . VAL A 1 119 ? 12.687 8.495 -4.964 1.00 89.88 119 VAL A C 1
ATOM 955 O O . VAL A 1 119 ? 13.143 9.388 -5.675 1.00 89.88 119 VAL A O 1
ATOM 958 N N . ILE A 1 120 ? 11.621 7.778 -5.294 1.00 88.56 120 ILE A N 1
ATOM 959 C CA . ILE A 1 120 ? 10.748 8.088 -6.416 1.00 88.56 120 ILE A CA 1
ATOM 960 C C . ILE A 1 120 ? 9.743 9.134 -5.923 1.00 88.56 120 ILE A C 1
ATOM 962 O O . ILE A 1 120 ? 8.955 8.820 -5.024 1.00 88.56 120 ILE A O 1
ATOM 966 N N . PRO A 1 121 ? 9.734 10.356 -6.479 1.00 88.44 121 PRO A N 1
ATOM 967 C CA . PRO A 1 121 ? 8.792 11.388 -6.063 1.00 88.44 121 PRO A CA 1
ATOM 968 C C . PRO A 1 121 ? 7.352 10.970 -6.371 1.00 88.44 121 PRO A C 1
ATOM 970 O O . PRO A 1 121 ? 7.109 10.226 -7.323 1.00 88.44 121 PRO A O 1
ATOM 973 N N . CYS A 1 122 ? 6.398 11.471 -5.584 1.00 88.38 122 CYS A N 1
ATOM 974 C CA . CYS A 1 122 ? 4.988 11.310 -5.913 1.00 88.38 122 CYS A CA 1
ATOM 975 C C . CYS A 1 122 ? 4.690 11.919 -7.288 1.00 88.38 122 CYS A C 1
ATOM 977 O O . CYS A 1 122 ? 5.235 12.966 -7.634 1.00 88.38 122 CYS A O 1
ATOM 979 N N . GLN A 1 123 ? 3.825 11.276 -8.068 1.00 85.19 123 GLN A N 1
ATOM 980 C CA . GLN A 1 123 ? 3.335 11.756 -9.356 1.00 85.19 123 GLN A CA 1
ATOM 981 C C . GLN A 1 123 ? 1.831 11.522 -9.475 1.00 85.19 123 GLN A C 1
ATOM 983 O O . GLN A 1 123 ? 1.337 10.442 -9.152 1.00 85.19 123 GLN A O 1
ATOM 988 N N . GLY A 1 124 ? 1.106 12.509 -10.006 1.00 81.00 124 GLY A N 1
ATOM 989 C CA . GLY A 1 124 ? -0.335 12.387 -10.250 1.00 81.00 124 GLY A CA 1
ATOM 990 C C . GLY A 1 124 ? -1.188 12.377 -8.980 1.00 81.00 124 GLY A C 1
ATOM 991 O O . GLY A 1 124 ? -2.266 11.790 -8.997 1.00 81.00 124 GLY A O 1
ATOM 992 N N . TRP A 1 125 ? -0.704 12.995 -7.899 1.00 84.19 125 TRP A N 1
ATOM 993 C CA . TRP A 1 125 ? -1.508 13.250 -6.705 1.00 84.19 125 TRP A CA 1
ATOM 994 C C . TRP A 1 125 ? -2.617 14.260 -7.006 1.00 84.19 125 TRP A C 1
ATOM 996 O O . TRP A 1 125 ? -2.516 15.078 -7.928 1.00 84.19 125 TRP A O 1
ATOM 1006 N N . ASN A 1 126 ? -3.680 14.219 -6.213 1.00 85.06 126 ASN A N 1
ATOM 1007 C CA . ASN A 1 126 ? -4.745 15.199 -6.283 1.00 85.06 126 ASN A CA 1
ATOM 1008 C C . ASN A 1 126 ? -4.229 16.555 -5.778 1.00 85.06 126 ASN A C 1
ATOM 1010 O O . ASN A 1 126 ? -3.779 16.699 -4.645 1.00 85.06 126 ASN A O 1
ATOM 1014 N N . ILE A 1 127 ? -4.287 17.572 -6.639 1.00 84.31 127 ILE A N 1
ATOM 1015 C CA . ILE A 1 127 ? -3.763 18.914 -6.346 1.00 84.31 127 ILE A CA 1
ATOM 1016 C C . ILE A 1 127 ? -4.547 19.658 -5.257 1.00 84.31 127 ILE A C 1
ATOM 1018 O O . ILE A 1 127 ? -4.048 20.652 -4.738 1.00 84.31 127 ILE A O 1
ATOM 1022 N N . ILE A 1 128 ? -5.772 19.222 -4.950 1.00 86.69 128 ILE A N 1
ATOM 1023 C CA . ILE A 1 128 ? -6.650 19.894 -3.987 1.00 86.69 128 ILE A CA 1
ATOM 1024 C C . ILE A 1 128 ? -6.267 19.513 -2.558 1.00 86.69 128 ILE A C 1
ATOM 1026 O O . ILE A 1 128 ? -6.136 20.385 -1.704 1.00 86.69 128 ILE A O 1
ATOM 1030 N N . ASP A 1 129 ? -6.098 18.220 -2.298 1.00 86.12 129 ASP A N 1
ATOM 1031 C CA . ASP A 1 129 ? -5.866 17.672 -0.958 1.00 86.12 129 ASP A CA 1
ATOM 1032 C C . ASP A 1 129 ? -4.437 17.133 -0.761 1.00 86.12 129 ASP A C 1
ATOM 1034 O O . ASP A 1 129 ? -4.020 16.901 0.371 1.00 86.12 129 ASP A O 1
ATOM 1038 N N . GLY A 1 130 ? -3.654 16.998 -1.836 1.00 87.12 130 GLY A N 1
ATOM 1039 C CA . GLY A 1 130 ? -2.291 16.470 -1.795 1.00 87.12 130 GLY A CA 1
ATOM 1040 C C . GLY A 1 130 ? -2.216 14.944 -1.698 1.00 87.12 130 GLY A C 1
ATOM 1041 O O . GLY A 1 130 ? -1.146 14.419 -1.393 1.00 87.12 130 GLY A O 1
ATOM 1042 N N . CYS A 1 131 ? -3.329 14.242 -1.917 1.00 90.88 131 CYS A N 1
ATOM 1043 C CA . CYS A 1 131 ? -3.470 12.818 -1.632 1.00 90.88 131 CYS A CA 1
ATOM 1044 C C . CYS A 1 131 ? -3.408 11.954 -2.902 1.00 90.88 131 CYS A C 1
ATOM 1046 O O . CYS A 1 131 ? -3.611 12.438 -4.018 1.00 90.88 131 CYS A O 1
ATOM 1048 N N . ASP A 1 132 ? -3.196 10.650 -2.715 1.00 88.31 132 ASP A N 1
ATOM 1049 C CA . ASP A 1 132 ? -3.103 9.636 -3.771 1.00 88.31 132 ASP A CA 1
ATOM 1050 C C . ASP A 1 132 ? -1.925 9.882 -4.746 1.00 88.31 132 ASP A C 1
ATOM 1052 O O . ASP A 1 132 ? -1.077 10.751 -4.545 1.00 88.31 132 ASP A O 1
ATOM 1056 N N . GLY A 1 133 ? -1.827 9.067 -5.799 1.00 86.31 133 GLY A N 1
ATOM 1057 C CA . GLY A 1 133 ? -0.801 9.171 -6.839 1.00 86.31 133 GLY A CA 1
ATOM 1058 C C . GLY A 1 133 ? 0.056 7.911 -6.964 1.00 86.31 133 GLY A C 1
ATOM 1059 O O . GLY A 1 133 ? -0.316 6.830 -6.515 1.00 86.31 133 GLY A O 1
ATOM 1060 N N . VAL A 1 134 ? 1.209 8.043 -7.620 1.00 85.69 134 VAL A N 1
ATOM 1061 C CA . VAL A 1 134 ? 2.186 6.961 -7.818 1.00 85.69 134 VAL A CA 1
ATOM 1062 C C . VAL A 1 134 ? 3.568 7.409 -7.362 1.00 85.69 134 VAL A C 1
ATOM 1064 O O . VAL A 1 134 ? 4.000 8.508 -7.693 1.00 85.69 134 VAL A O 1
ATOM 1067 N N . GLY A 1 135 ? 4.288 6.536 -6.659 1.00 87.94 135 GLY A N 1
ATOM 1068 C CA . GLY A 1 135 ? 5.594 6.836 -6.079 1.00 87.94 135 GLY A CA 1
ATOM 1069 C C . GLY A 1 135 ? 5.461 7.104 -4.586 1.00 87.94 135 GLY A C 1
ATOM 1070 O O . GLY A 1 135 ? 4.609 6.507 -3.928 1.00 87.94 135 GLY A O 1
ATOM 1071 N N . SER A 1 136 ? 6.311 7.976 -4.048 1.00 92.38 136 SER A N 1
AT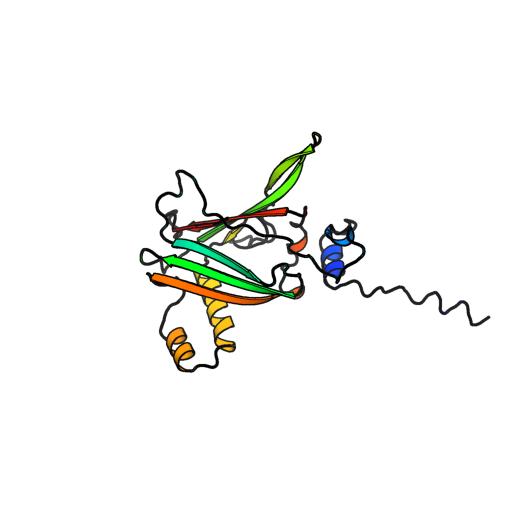OM 1072 C CA . SER A 1 136 ? 6.306 8.284 -2.616 1.00 92.38 136 SER A CA 1
ATOM 1073 C C . SER A 1 136 ? 5.214 9.298 -2.266 1.00 92.38 136 SER A C 1
ATOM 1075 O O . SER A 1 136 ? 5.487 10.497 -2.248 1.00 92.38 136 SER A O 1
ATOM 1077 N N . CYS A 1 137 ? 3.984 8.826 -2.065 1.00 93.25 137 CYS A N 1
ATOM 1078 C CA . CYS A 1 137 ? 2.776 9.639 -1.905 1.00 93.25 137 CYS A CA 1
ATOM 1079 C C . CYS A 1 137 ? 2.106 9.435 -0.541 1.00 93.25 137 CYS A C 1
ATOM 1081 O O . CYS A 1 137 ? 2.226 8.372 0.072 1.00 93.25 137 CYS A O 1
ATOM 1083 N N . ARG A 1 138 ? 1.318 10.431 -0.124 1.00 94.56 138 ARG A N 1
ATOM 1084 C CA . ARG A 1 138 ? 0.400 10.331 1.014 1.00 94.56 138 ARG A CA 1
ATOM 1085 C C . ARG A 1 138 ? -0.985 9.911 0.536 1.00 94.56 138 ARG A C 1
ATOM 1087 O O . ARG A 1 138 ? -1.495 10.426 -0.453 1.00 94.56 138 ARG A O 1
ATOM 1094 N N . TYR A 1 139 ? -1.613 9.011 1.270 1.00 94.38 139 TYR A N 1
ATOM 1095 C CA . TYR A 1 139 ? -2.979 8.554 1.066 1.00 94.38 139 TYR A CA 1
ATOM 1096 C C . TYR A 1 139 ? -3.778 8.948 2.299 1.00 94.38 139 TYR A C 1
ATOM 1098 O O . TYR A 1 139 ? -3.563 8.428 3.393 1.00 94.38 139 TYR A O 1
ATOM 1106 N N . CYS A 1 140 ? -4.654 9.930 2.131 1.00 93.19 140 CYS A N 1
ATOM 1107 C CA . CYS A 1 140 ? -5.263 10.626 3.259 1.00 93.19 140 CYS A CA 1
ATOM 1108 C C . CYS A 1 140 ? -6.470 9.906 3.856 1.00 93.19 140 CYS A C 1
ATOM 1110 O O . CYS A 1 140 ? -6.863 10.240 4.965 1.00 93.19 140 CYS A O 1
ATOM 1112 N N . ASP A 1 141 ? -7.071 8.950 3.152 1.00 92.19 141 ASP A N 1
ATOM 1113 C CA . ASP A 1 141 ? -8.117 8.117 3.737 1.00 92.19 141 ASP A CA 1
ATOM 1114 C C . ASP A 1 141 ? -8.073 6.693 3.180 1.00 92.19 141 ASP A C 1
ATOM 1116 O O . ASP A 1 141 ? -8.528 6.388 2.075 1.00 92.19 141 ASP A O 1
ATOM 1120 N N . MET A 1 142 ? -7.490 5.799 3.971 1.00 93.81 142 MET A N 1
ATOM 1121 C CA . MET A 1 142 ? -7.411 4.378 3.666 1.00 93.81 142 MET A CA 1
ATOM 1122 C C . MET A 1 142 ? -8.695 3.626 4.007 1.00 93.81 142 MET A C 1
ATOM 1124 O O . MET A 1 142 ? -8.880 2.513 3.504 1.00 93.81 142 MET A O 1
ATOM 1128 N N . LEU A 1 143 ? -9.589 4.191 4.826 1.00 93.25 143 LEU A N 1
ATOM 1129 C CA . LEU A 1 143 ? -10.872 3.560 5.133 1.00 93.25 143 LEU A CA 1
ATOM 1130 C C . LEU A 1 143 ? -11.756 3.545 3.890 1.00 93.25 143 LEU A C 1
ATOM 1132 O O . LEU A 1 143 ? -12.371 2.518 3.598 1.00 93.25 143 LEU A O 1
ATOM 1136 N N . ASP A 1 144 ? -11.754 4.621 3.107 1.00 90.31 144 ASP A N 1
ATOM 1137 C CA . ASP A 1 144 ? -12.462 4.675 1.827 1.00 90.31 144 ASP A CA 1
ATOM 1138 C C . ASP A 1 144 ? -11.930 3.631 0.840 1.00 90.31 144 ASP A C 1
ATOM 1140 O O . ASP A 1 144 ? -12.700 2.809 0.332 1.00 90.31 144 ASP A O 1
ATOM 1144 N N . LYS A 1 145 ? -10.604 3.563 0.651 1.00 89.31 145 LYS A N 1
ATOM 1145 C CA . LYS A 1 145 ? -9.972 2.553 -0.221 1.00 89.31 145 LYS A CA 1
ATOM 1146 C C . LYS A 1 145 ? -10.260 1.122 0.254 1.00 89.31 145 LYS A C 1
ATOM 1148 O O . LYS A 1 145 ? -10.522 0.234 -0.559 1.00 89.31 145 LYS A O 1
ATOM 1153 N N . CYS A 1 146 ? -10.255 0.888 1.568 1.00 89.81 146 CYS A N 1
ATOM 1154 C CA . CYS A 1 146 ? -10.631 -0.395 2.163 1.00 89.81 146 CYS A CA 1
ATOM 1155 C C . CYS A 1 146 ? -12.087 -0.751 1.833 1.00 89.81 146 CYS A C 1
ATOM 1157 O O . CYS A 1 146 ? -12.370 -1.850 1.350 1.00 89.81 146 CYS A O 1
ATOM 1159 N N . ASN A 1 147 ? -13.014 0.187 2.035 1.00 88.25 147 ASN A N 1
ATOM 1160 C CA . ASN A 1 147 ? -14.434 -0.025 1.773 1.00 88.25 147 ASN A CA 1
ATOM 1161 C C . ASN A 1 147 ? -14.705 -0.296 0.287 1.00 88.25 147 ASN A C 1
ATOM 1163 O O . ASN A 1 147 ? -15.531 -1.150 -0.042 1.00 88.25 147 ASN A O 1
ATOM 1167 N N . GLU A 1 148 ? -14.009 0.387 -0.623 1.00 86.50 148 GLU A N 1
ATOM 1168 C CA . GLU A 1 148 ? -14.065 0.107 -2.061 1.00 86.50 148 GLU A CA 1
ATOM 1169 C C . GLU A 1 148 ? -13.593 -1.314 -2.388 1.00 86.50 148 GLU A C 1
ATOM 1171 O O . GLU A 1 148 ? -14.278 -2.038 -3.119 1.00 86.50 148 GLU A O 1
ATOM 1176 N N . ALA A 1 149 ? -12.476 -1.752 -1.800 1.00 83.88 149 ALA A N 1
ATOM 1177 C CA . ALA A 1 149 ? -11.955 -3.103 -1.986 1.00 83.88 149 ALA A CA 1
ATOM 1178 C C . ALA A 1 149 ? -12.933 -4.175 -1.471 1.00 83.88 149 ALA A C 1
ATOM 1180 O O . ALA A 1 149 ? -13.220 -5.140 -2.185 1.00 83.88 149 ALA A O 1
ATOM 1181 N N . VAL A 1 150 ? -13.514 -3.985 -0.279 1.00 83.75 150 VAL A N 1
ATOM 1182 C CA . VAL A 1 150 ? -14.517 -4.900 0.299 1.00 83.75 150 VAL A CA 1
ATOM 1183 C C . VAL A 1 150 ? -15.778 -4.962 -0.572 1.00 83.75 150 VAL A C 1
ATOM 1185 O O . VAL A 1 150 ? -16.268 -6.053 -0.876 1.00 83.75 150 VAL A O 1
ATOM 1188 N N . LYS A 1 151 ? -16.278 -3.815 -1.055 1.00 82.38 151 LYS A N 1
ATOM 1189 C CA . LYS A 1 151 ? -17.417 -3.757 -1.992 1.00 82.38 151 LYS A CA 1
ATOM 1190 C C . LYS A 1 151 ? -17.115 -4.485 -3.304 1.00 82.38 151 LYS A C 1
ATOM 1192 O O . LYS A 1 151 ? -17.983 -5.180 -3.835 1.00 82.38 151 LYS A O 1
ATOM 1197 N N . GLY A 1 152 ? -15.898 -4.341 -3.828 1.00 79.75 152 GLY A N 1
ATOM 1198 C CA . GLY A 1 152 ? -15.434 -5.057 -5.016 1.00 79.75 152 GLY A CA 1
ATOM 1199 C C . GLY A 1 152 ? -15.408 -6.572 -4.806 1.00 79.75 152 GLY A C 1
ATOM 1200 O O . GLY A 1 152 ? -15.907 -7.317 -5.652 1.00 79.75 152 GLY A O 1
ATOM 1201 N N . ALA A 1 153 ? -14.903 -7.020 -3.655 1.00 76.25 153 ALA A N 1
ATOM 1202 C CA . ALA A 1 153 ? -14.826 -8.430 -3.282 1.00 76.25 153 ALA A CA 1
ATOM 1203 C C . ALA A 1 153 ? -16.207 -9.079 -3.094 1.00 76.25 153 ALA A C 1
ATOM 1205 O O . ALA A 1 153 ? -16.397 -10.230 -3.487 1.00 76.25 153 ALA A O 1
ATOM 1206 N N . HIS A 1 154 ? -17.194 -8.339 -2.571 1.00 75.06 154 HIS A N 1
ATOM 1207 C CA . HIS A 1 154 ? -18.554 -8.842 -2.331 1.00 75.06 154 HIS A CA 1
ATOM 1208 C C . HIS A 1 154 ? -19.196 -9.471 -3.583 1.00 75.06 154 HIS A C 1
ATOM 1210 O O . HIS A 1 154 ? -19.939 -10.443 -3.472 1.00 75.06 154 HIS A O 1
ATOM 1216 N N . LYS A 1 155 ? -18.855 -8.990 -4.788 1.00 73.94 155 LYS A N 1
ATOM 1217 C CA . L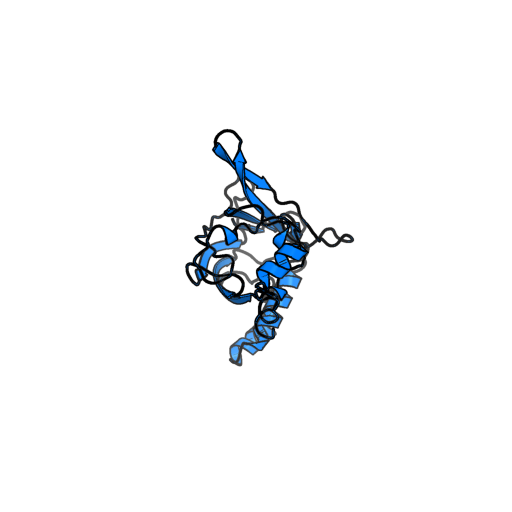YS A 1 155 ? -19.352 -9.531 -6.070 1.00 73.94 155 LYS A CA 1
ATOM 1218 C C . LYS A 1 155 ? -18.905 -10.970 -6.353 1.00 73.94 155 LYS A C 1
ATOM 1220 O O . LYS A 1 155 ? -19.544 -11.659 -7.144 1.00 73.94 155 LYS A O 1
ATOM 1225 N N . TYR A 1 156 ? -17.817 -11.416 -5.732 1.00 73.00 156 TYR A N 1
ATOM 1226 C CA . TYR A 1 156 ? -17.211 -12.726 -5.974 1.00 73.00 156 TYR A CA 1
ATOM 1227 C C . TYR A 1 156 ? -17.541 -13.752 -4.883 1.00 73.00 156 TYR A C 1
ATOM 1229 O O . TYR A 1 156 ? -17.251 -14.937 -5.044 1.00 73.00 156 TYR A O 1
ATOM 1237 N N . ILE A 1 157 ? -18.180 -13.325 -3.792 1.00 76.00 157 ILE A N 1
ATOM 1238 C CA . ILE A 1 157 ? -18.542 -14.191 -2.669 1.00 76.00 157 ILE A CA 1
ATOM 1239 C C . ILE A 1 157 ? -19.916 -14.793 -2.936 1.00 76.00 157 ILE A C 1
ATOM 1241 O O . ILE A 1 157 ? -20.916 -14.083 -3.003 1.00 76.00 157 ILE A O 1
ATOM 1245 N N . LYS A 1 158 ? -19.956 -16.118 -3.095 1.00 80.69 158 LYS A N 1
ATOM 1246 C CA . LYS A 1 158 ? -21.188 -16.877 -3.362 1.00 80.69 158 LYS A CA 1
ATOM 1247 C C . LYS A 1 158 ? -21.817 -17.483 -2.105 1.00 80.69 158 LYS A C 1
ATOM 1249 O O . LYS A 1 158 ? -22.970 -17.894 -2.151 1.00 80.69 158 LYS A O 1
ATOM 1254 N N . ASP A 1 159 ? -21.066 -17.551 -1.009 1.00 84.81 159 ASP A N 1
ATOM 1255 C CA . ASP A 1 159 ? -21.549 -18.080 0.265 1.00 84.81 159 ASP A CA 1
ATOM 1256 C C . ASP A 1 159 ? -22.432 -17.044 0.979 1.00 84.81 159 ASP A C 1
ATOM 1258 O O . ASP A 1 159 ? -22.009 -15.910 1.214 1.00 84.81 159 ASP A O 1
ATOM 1262 N N . SER A 1 160 ? -23.667 -17.426 1.313 1.00 83.94 160 SER A N 1
ATOM 1263 C CA . SER A 1 160 ? -24.651 -16.511 1.901 1.00 83.94 160 SER A CA 1
ATOM 1264 C C . SER A 1 160 ? -24.266 -16.052 3.307 1.00 83.94 160 SER A C 1
ATOM 1266 O O . SER A 1 160 ? -24.486 -14.892 3.641 1.00 83.94 160 SER A O 1
ATOM 1268 N N . LYS A 1 161 ? -23.633 -16.913 4.116 1.00 83.19 161 LYS A N 1
ATOM 1269 C CA . LYS A 1 161 ? -23.184 -16.547 5.468 1.00 83.19 161 LYS A CA 1
ATOM 1270 C C . LYS A 1 161 ? -22.042 -15.541 5.405 1.00 83.19 161 LYS A C 1
ATOM 1272 O O . LYS A 1 161 ? -22.023 -14.594 6.183 1.00 83.19 161 LYS A O 1
ATOM 1277 N N . ALA A 1 162 ? -21.114 -15.720 4.469 1.00 79.12 162 ALA A N 1
ATOM 1278 C CA . ALA A 1 162 ? -20.041 -14.768 4.226 1.00 79.12 162 ALA A CA 1
ATOM 1279 C C . ALA A 1 162 ? -20.585 -13.426 3.710 1.00 79.12 162 ALA A C 1
ATOM 1281 O O . ALA A 1 162 ? -20.121 -12.378 4.155 1.00 79.12 162 ALA A O 1
ATOM 1282 N N . GLN A 1 163 ? -21.596 -13.429 2.832 1.00 80.31 163 GLN A N 1
ATOM 1283 C CA . GLN A 1 163 ? -22.265 -12.189 2.419 1.00 80.31 163 GLN A CA 1
ATOM 1284 C C . GLN A 1 163 ? -22.945 -11.477 3.593 1.00 80.31 163 GLN A C 1
ATOM 1286 O O . GLN A 1 163 ? -22.768 -10.270 3.754 1.00 80.31 163 GLN A O 1
ATOM 1291 N N . ASP A 1 164 ? -23.689 -12.205 4.427 1.00 81.94 164 ASP A N 1
ATOM 1292 C CA . ASP A 1 164 ? -24.355 -11.632 5.599 1.00 81.94 164 ASP A CA 1
ATOM 1293 C C . ASP A 1 164 ? -23.338 -11.084 6.603 1.00 81.94 164 ASP A C 1
ATOM 1295 O O . ASP A 1 164 ? -23.496 -9.965 7.091 1.00 81.94 164 ASP A O 1
ATOM 1299 N N . PHE A 1 165 ? -22.241 -11.809 6.834 1.00 80.06 165 PHE A N 1
ATOM 1300 C CA . PHE A 1 165 ? -21.129 -11.343 7.656 1.00 80.06 165 PHE A CA 1
ATOM 1301 C C . PHE A 1 165 ? -20.545 -10.031 7.120 1.00 80.06 165 PHE A C 1
ATOM 1303 O O . PHE A 1 165 ? -20.406 -9.081 7.885 1.00 80.06 165 PHE A O 1
ATOM 1310 N N . LEU A 1 166 ? -20.263 -9.931 5.818 1.00 78.06 166 LEU A N 1
ATOM 1311 C CA . LEU A 1 166 ? -19.738 -8.703 5.211 1.00 78.06 166 LEU A CA 1
ATOM 1312 C C . LEU A 1 166 ? -20.705 -7.520 5.281 1.00 78.06 166 LEU A C 1
ATOM 1314 O O . LEU A 1 166 ? -20.263 -6.380 5.388 1.00 78.06 166 LEU A O 1
ATOM 1318 N N . ARG A 1 167 ? -22.016 -7.766 5.206 1.00 75.50 167 ARG A N 1
ATOM 1319 C CA . ARG A 1 167 ? -23.028 -6.708 5.343 1.00 75.50 167 ARG A CA 1
ATOM 1320 C C . ARG A 1 167 ? -23.161 -6.222 6.781 1.00 75.50 167 ARG A C 1
ATOM 1322 O O . ARG A 1 167 ? -23.412 -5.042 7.000 1.00 75.50 167 ARG A O 1
ATOM 1329 N N . GLN A 1 168 ? -23.037 -7.132 7.743 1.00 73.50 168 GLN A N 1
ATOM 1330 C CA . GLN A 1 168 ? -23.224 -6.840 9.163 1.00 73.50 168 GLN A CA 1
ATOM 1331 C C . GLN A 1 168 ? -21.961 -6.277 9.825 1.00 73.50 168 GLN A C 1
ATOM 1333 O O . GLN A 1 168 ? -22.071 -5.507 10.778 1.00 73.50 168 GLN A O 1
ATOM 1338 N N . ASN A 1 169 ? -20.771 -6.633 9.334 1.00 67.81 169 ASN A N 1
ATOM 1339 C CA . ASN A 1 169 ? -19.503 -6.264 9.957 1.00 67.81 169 ASN A CA 1
ATOM 1340 C C . ASN A 1 169 ? -18.813 -5.130 9.197 1.00 67.81 169 ASN A C 1
ATOM 1342 O O . ASN A 1 169 ? -18.559 -5.215 7.996 1.00 67.81 169 ASN A O 1
ATOM 1346 N N . LYS A 1 170 ? -18.440 -4.078 9.931 1.00 76.25 170 LYS A N 1
ATOM 1347 C CA . LYS A 1 170 ? -17.575 -3.008 9.428 1.00 76.25 170 LYS A CA 1
ATOM 1348 C C . LYS A 1 170 ? -16.135 -3.523 9.375 1.00 76.25 170 LYS A C 1
ATOM 1350 O O . LYS A 1 170 ? -15.395 -3.376 10.336 1.00 76.25 170 LYS A O 1
ATOM 1355 N N . LEU A 1 171 ? -15.758 -4.159 8.265 1.00 84.88 171 LEU A N 1
ATOM 1356 C CA . LEU A 1 171 ? -14.391 -4.661 8.047 1.00 84.88 171 LEU A CA 1
ATOM 1357 C C . LEU A 1 171 ? -13.334 -3.562 7.875 1.00 84.88 171 LEU A C 1
ATOM 1359 O O . LEU A 1 171 ? -12.145 -3.865 7.841 1.00 84.88 171 LEU A O 1
ATOM 1363 N N . CYS A 1 172 ? -13.766 -2.313 7.726 1.00 89.56 172 CYS A N 1
ATOM 1364 C CA . CYS A 1 172 ? -12.904 -1.157 7.554 1.00 89.56 172 CYS A CA 1
ATOM 1365 C C . CYS A 1 172 ? -13.172 -0.164 8.702 1.00 89.56 172 CYS A C 1
ATOM 1367 O O . CYS A 1 172 ? -14.271 0.397 8.752 1.00 89.56 172 CYS A O 1
ATOM 1369 N N . PRO A 1 173 ? -12.205 0.057 9.609 1.00 90.94 173 PRO A N 1
ATOM 1370 C CA . PRO A 1 173 ? -10.952 -0.692 9.730 1.00 90.94 173 PRO A CA 1
ATOM 1371 C C . PRO A 1 173 ? -11.177 -2.135 10.234 1.00 90.94 173 PRO A C 1
ATOM 1373 O O . PRO A 1 173 ? -12.227 -2.415 10.816 1.00 90.94 173 PRO A O 1
ATOM 1376 N N . PRO A 1 174 ? -10.211 -3.055 10.048 1.00 88.88 174 PRO A N 1
ATOM 1377 C CA . PRO A 1 174 ? -10.315 -4.408 10.586 1.00 88.88 174 PRO A CA 1
ATOM 1378 C C . PRO A 1 174 ? -10.483 -4.388 12.116 1.00 88.88 174 PRO A C 1
ATOM 1380 O O . PRO A 1 174 ? -9.697 -3.721 12.794 1.00 88.88 174 PRO A O 1
ATOM 1383 N N . PRO A 1 175 ? -11.474 -5.105 12.681 1.00 89.94 175 PRO A N 1
ATOM 1384 C CA . PRO A 1 175 ? -11.633 -5.214 14.130 1.00 89.94 175 PRO A CA 1
ATOM 1385 C C . PRO A 1 175 ? -10.398 -5.796 14.833 1.00 89.94 175 PRO A C 1
ATOM 1387 O O . PRO A 1 175 ? -9.579 -6.484 14.223 1.00 89.94 175 PRO A O 1
ATOM 1390 N N . LYS A 1 176 ? -10.297 -5.592 16.149 1.00 93.19 176 LYS A N 1
ATOM 1391 C CA . LYS A 1 176 ? -9.268 -6.225 16.982 1.00 93.19 176 LYS A CA 1
ATOM 1392 C C . LYS A 1 176 ? -9.256 -7.750 16.803 1.00 93.19 176 LYS A C 1
ATOM 1394 O O . LYS A 1 176 ? -10.302 -8.395 16.872 1.00 93.19 176 LYS A O 1
ATOM 1399 N N . GLY A 1 177 ? -8.068 -8.333 16.649 1.00 92.94 177 GLY A N 1
ATOM 1400 C CA . GLY A 1 177 ? -7.895 -9.782 16.562 1.00 92.94 177 GLY A CA 1
ATOM 1401 C C . GLY A 1 177 ? -6.808 -10.227 15.592 1.00 92.94 177 GLY A C 1
ATOM 1402 O O . GLY A 1 177 ? -6.035 -9.421 15.075 1.00 92.94 177 GLY A O 1
ATOM 1403 N N . HIS A 1 178 ? -6.769 -11.538 15.365 1.00 93.88 178 HIS A N 1
ATOM 1404 C CA . HIS A 1 178 ? -5.872 -12.176 14.411 1.00 93.88 178 HIS A CA 1
ATOM 1405 C C . HIS A 1 178 ? -6.571 -12.339 13.061 1.00 93.88 178 HIS A C 1
ATOM 1407 O O . HIS A 1 178 ? -7.662 -12.908 12.986 1.00 93.88 178 HIS A O 1
ATOM 1413 N N . TRP A 1 179 ? -5.927 -11.875 11.995 1.00 89.88 179 TRP A N 1
ATOM 1414 C CA . TRP A 1 179 ? -6.483 -11.859 10.650 1.00 89.88 179 TRP A CA 1
ATOM 1415 C C . TRP A 1 179 ? -5.565 -12.566 9.671 1.00 89.88 179 TRP A C 1
ATOM 1417 O O . TRP A 1 179 ? -4.350 -12.385 9.678 1.00 89.88 179 TRP A O 1
ATOM 1427 N N . THR A 1 180 ? -6.174 -13.324 8.765 1.00 89.12 180 THR A N 1
ATOM 1428 C CA . THR A 1 180 ? -5.536 -13.752 7.522 1.00 89.12 180 THR A CA 1
ATOM 1429 C C . THR A 1 180 ? -6.408 -13.284 6.370 1.00 89.12 180 THR A C 1
ATOM 1431 O O . THR A 1 180 ? -7.581 -13.645 6.284 1.00 89.12 180 THR A O 1
ATOM 1434 N N . MET A 1 181 ? -5.842 -12.446 5.508 1.00 84.06 181 MET A N 1
ATOM 1435 C CA . MET A 1 181 ? -6.523 -11.876 4.353 1.00 84.06 181 MET A CA 1
ATOM 1436 C C . MET A 1 181 ? -5.879 -12.384 3.073 1.00 84.06 181 MET A C 1
ATOM 1438 O O . MET A 1 181 ? -4.669 -12.261 2.897 1.00 84.06 181 MET A O 1
ATOM 1442 N N . THR A 1 182 ? -6.700 -12.912 2.170 1.00 83.62 182 THR A N 1
ATOM 1443 C CA . THR A 1 182 ? -6.280 -13.347 0.838 1.00 83.62 182 THR A CA 1
ATOM 1444 C C . THR A 1 182 ? -6.742 -12.340 -0.199 1.00 83.62 182 THR A C 1
ATOM 1446 O O . THR A 1 182 ? -7.939 -12.097 -0.349 1.00 83.62 182 THR A O 1
ATOM 1449 N N . PHE A 1 183 ? -5.799 -11.804 -0.961 1.00 79.00 183 PHE A N 1
ATOM 1450 C CA . PHE A 1 183 ? -6.061 -10.941 -2.100 1.00 79.00 183 PHE A CA 1
ATOM 1451 C C . PHE A 1 183 ? -5.745 -11.684 -3.392 1.00 79.00 183 PHE A C 1
ATOM 1453 O O . PHE A 1 183 ? -4.687 -12.290 -3.548 1.00 79.00 183 PHE A O 1
ATOM 1460 N N . SER A 1 184 ? -6.686 -11.624 -4.329 1.00 78.19 184 SER A N 1
ATOM 1461 C CA . SER A 1 184 ? -6.583 -12.240 -5.646 1.00 78.19 184 SER A CA 1
ATOM 1462 C C . SER A 1 184 ? -6.981 -11.214 -6.690 1.00 78.19 184 SER A C 1
ATOM 1464 O O . SER A 1 184 ? -8.167 -10.903 -6.817 1.00 78.19 184 SER A O 1
ATOM 1466 N N . LYS A 1 185 ? -6.013 -10.694 -7.449 1.00 75.69 185 LYS A N 1
ATOM 1467 C CA . LYS A 1 185 ? -6.292 -9.762 -8.542 1.00 75.69 185 LYS A CA 1
ATOM 1468 C C . LYS A 1 185 ? -5.523 -10.158 -9.797 1.00 75.69 185 LYS A C 1
ATOM 1470 O O . LYS A 1 185 ? -4.322 -10.408 -9.771 1.00 75.69 185 LYS A O 1
ATOM 1475 N N . VAL A 1 186 ? -6.234 -10.185 -10.919 1.00 76.81 186 VAL A N 1
ATOM 1476 C CA . VAL A 1 186 ? -5.607 -10.186 -12.241 1.00 76.81 186 VAL A CA 1
ATOM 1477 C C . VAL A 1 186 ? -5.371 -8.734 -12.606 1.00 76.81 186 VAL A C 1
ATOM 1479 O O . VAL A 1 186 ? -6.328 -7.986 -12.782 1.00 76.81 186 VAL A O 1
ATOM 1482 N N . PHE A 1 187 ? -4.108 -8.325 -12.647 1.00 74.50 187 PHE A N 1
ATOM 1483 C CA . PHE A 1 187 ? -3.743 -6.965 -13.004 1.00 74.50 187 PHE A CA 1
ATOM 1484 C C . PHE A 1 187 ? -3.572 -6.857 -14.516 1.00 74.50 187 PHE A C 1
ATOM 1486 O O . PHE A 1 187 ? -2.761 -7.568 -15.115 1.00 74.50 187 PHE A O 1
ATOM 1493 N N . SER A 1 188 ? -4.325 -5.954 -15.128 1.00 71.81 188 SER A N 1
ATOM 1494 C CA . SER A 1 188 ? -4.158 -5.548 -16.519 1.00 71.81 188 SER A CA 1
ATOM 1495 C C . SER A 1 188 ? -3.284 -4.293 -16.619 1.00 71.81 188 SER A C 1
ATOM 1497 O O . SER A 1 188 ? -3.051 -3.595 -15.633 1.00 71.81 188 SER A O 1
ATOM 1499 N N . SER A 1 189 ? -2.808 -3.967 -17.823 1.00 67.25 189 SER A N 1
ATOM 1500 C CA . SER A 1 189 ? -2.167 -2.669 -18.076 1.00 67.25 189 SER A CA 1
ATOM 1501 C C . SER A 1 189 ? -3.128 -1.488 -17.904 1.00 67.25 189 SER A C 1
ATOM 1503 O O . SER A 1 189 ? -2.673 -0.381 -17.649 1.00 67.25 189 SER A O 1
ATOM 1505 N N . GLU A 1 190 ? -4.437 -1.717 -18.033 1.00 69.69 190 GLU A N 1
ATOM 1506 C CA . GLU A 1 190 ? -5.482 -0.696 -17.873 1.00 69.69 190 GLU A CA 1
ATOM 1507 C C . GLU A 1 190 ? -5.777 -0.386 -16.399 1.00 69.69 190 GLU A C 1
ATOM 1509 O O . GLU A 1 190 ? -6.254 0.699 -16.084 1.00 69.69 190 GLU A O 1
ATOM 1514 N N . ASP A 1 191 ? -5.439 -1.305 -15.486 1.00 68.06 191 ASP A N 1
ATOM 1515 C CA . ASP A 1 191 ? -5.501 -1.072 -14.038 1.00 68.06 191 ASP A CA 1
ATOM 1516 C C . ASP A 1 191 ? -4.425 -0.095 -13.545 1.00 68.06 191 ASP A C 1
ATOM 1518 O O . ASP A 1 191 ? -4.451 0.316 -12.382 1.00 68.06 191 ASP A O 1
ATOM 1522 N N . LEU A 1 192 ? -3.447 0.241 -14.390 1.00 65.44 192 LEU A N 1
ATOM 1523 C CA . LEU A 1 192 ? -2.368 1.133 -14.012 1.00 65.44 192 LEU A CA 1
ATOM 1524 C C . LEU A 1 192 ? -2.749 2.593 -14.262 1.00 65.44 192 LEU A C 1
ATOM 1526 O O . LEU A 1 192 ? -3.193 2.940 -15.360 1.00 65.44 192 LEU A O 1
ATOM 1530 N N . PRO A 1 193 ? -2.491 3.493 -13.300 1.00 64.88 193 PRO A N 1
ATOM 1531 C CA . PRO A 1 193 ? -2.528 4.919 -13.585 1.00 64.88 193 PRO A CA 1
ATOM 1532 C C . PRO A 1 193 ? -1.544 5.251 -14.714 1.00 64.88 193 PRO A C 1
ATOM 1534 O O . PRO A 1 193 ? -0.468 4.664 -14.811 1.00 64.88 193 PRO A O 1
ATOM 1537 N N . LYS A 1 194 ? -1.881 6.229 -15.562 1.00 65.00 194 LYS A N 1
ATOM 1538 C CA . LYS A 1 194 ? -1.047 6.622 -16.717 1.00 65.00 194 LYS A CA 1
ATOM 1539 C C . LYS A 1 194 ? 0.392 6.994 -16.332 1.00 65.00 194 LYS A C 1
ATOM 1541 O O . LYS A 1 194 ? 1.309 6.808 -17.123 1.00 65.00 194 LYS A O 1
ATOM 1546 N N . SER A 1 195 ? 0.595 7.486 -15.111 1.00 63.25 195 SER A N 1
ATOM 1547 C CA . SER A 1 195 ? 1.904 7.824 -14.549 1.00 63.25 195 SER A CA 1
ATOM 1548 C C . SER A 1 195 ? 2.691 6.620 -14.022 1.00 63.25 195 SER A C 1
ATOM 1550 O O . SER A 1 195 ? 3.829 6.803 -13.615 1.00 63.25 195 SER A O 1
ATOM 1552 N N . PHE A 1 196 ? 2.147 5.397 -14.035 1.00 66.75 196 PHE A N 1
ATOM 1553 C CA . PHE A 1 196 ? 2.754 4.225 -13.392 1.00 66.75 196 PHE A CA 1
ATOM 1554 C C . PHE A 1 196 ? 4.175 3.912 -13.868 1.00 66.75 196 PHE A C 1
ATOM 1556 O O . PHE A 1 196 ? 5.032 3.541 -13.069 1.00 66.75 196 PHE A O 1
ATOM 1563 N N . PHE A 1 197 ? 4.433 4.072 -15.167 1.00 63.75 197 PHE A N 1
ATOM 1564 C CA . PHE A 1 197 ? 5.728 3.740 -15.760 1.00 63.75 197 PHE A CA 1
ATOM 1565 C C . PHE A 1 197 ? 6.803 4.806 -15.534 1.00 63.75 197 PHE A C 1
ATOM 1567 O O . PHE A 1 197 ? 7.980 4.462 -15.546 1.00 63.75 197 PHE A O 1
ATOM 1574 N N . GLY A 1 198 ? 6.434 6.065 -15.274 1.00 61.75 198 GLY A N 1
ATOM 1575 C CA . GLY A 1 198 ? 7.400 7.145 -15.017 1.00 61.75 198 GLY A CA 1
ATOM 1576 C C . GLY A 1 198 ? 8.346 6.846 -13.837 1.00 61.75 198 GLY A C 1
ATOM 1577 O O . GLY A 1 198 ? 9.562 7.009 -13.960 1.00 61.75 198 GLY A O 1
ATOM 1578 N N . PRO A 1 199 ? 7.814 6.351 -12.707 1.00 57.62 199 PRO A N 1
ATOM 1579 C CA . PRO A 1 199 ? 8.558 5.826 -11.565 1.00 57.62 199 PRO A CA 1
ATOM 1580 C C . PRO A 1 199 ? 9.434 4.598 -11.805 1.00 57.62 199 PRO A C 1
ATOM 1582 O O . PRO A 1 199 ? 10.315 4.321 -10.987 1.00 57.62 199 PRO A O 1
ATOM 1585 N N . LEU A 1 200 ? 9.204 3.811 -12.860 1.00 64.81 200 LEU A N 1
ATOM 1586 C CA . LEU A 1 200 ? 9.891 2.533 -13.012 1.00 64.81 200 LEU A CA 1
ATOM 1587 C C . LEU A 1 200 ? 11.310 2.721 -13.579 1.00 64.81 200 LEU A C 1
ATOM 1589 O O . LEU A 1 200 ? 11.576 2.512 -14.757 1.00 64.81 200 LEU A O 1
ATOM 1593 N N . GLN A 1 201 ? 12.229 3.125 -12.702 1.00 61.69 201 GLN A N 1
ATOM 1594 C CA . GLN A 1 201 ? 13.589 3.530 -13.065 1.00 61.69 201 GLN A CA 1
ATOM 1595 C C . GLN A 1 201 ? 14.669 2.452 -12.847 1.00 61.69 201 GLN A C 1
ATOM 1597 O O . GLN A 1 201 ? 15.835 2.694 -13.160 1.00 61.69 201 GLN A O 1
ATOM 1602 N N . SER A 1 202 ? 14.345 1.275 -12.292 1.00 65.25 202 SER A N 1
ATOM 1603 C CA . SER A 1 202 ? 15.330 0.207 -12.060 1.00 65.25 202 SER A CA 1
ATOM 1604 C C . SER A 1 202 ? 14.700 -1.193 -11.987 1.00 65.25 202 SER A C 1
ATOM 1606 O O . SER A 1 202 ? 13.526 -1.382 -12.273 1.00 65.25 202 SER A O 1
ATOM 1608 N N . ASN A 1 203 ? 15.501 -2.203 -11.636 1.00 75.75 203 ASN A N 1
ATOM 1609 C CA . ASN A 1 203 ? 15.041 -3.587 -11.480 1.00 75.75 203 ASN A CA 1
ATOM 1610 C C . ASN A 1 203 ? 14.730 -3.961 -10.022 1.00 75.75 203 ASN A C 1
ATOM 1612 O O . ASN A 1 203 ? 14.377 -5.108 -9.757 1.00 75.75 203 ASN A O 1
ATOM 1616 N N . GLU A 1 204 ? 14.923 -3.043 -9.074 1.00 83.00 204 GLU A N 1
ATOM 1617 C CA . GLU A 1 204 ? 14.785 -3.338 -7.652 1.00 83.00 204 GLU A CA 1
ATOM 1618 C C . GLU A 1 204 ? 14.220 -2.135 -6.906 1.00 83.00 204 GLU A C 1
ATOM 1620 O O . GLU A 1 204 ? 14.729 -1.016 -7.017 1.00 83.00 204 GLU A O 1
ATOM 1625 N N . TYR A 1 205 ? 13.175 -2.397 -6.131 1.00 86.69 205 TYR A N 1
ATOM 1626 C CA . TYR A 1 205 ? 12.387 -1.386 -5.450 1.00 86.69 205 TYR A CA 1
ATOM 1627 C C . TYR A 1 205 ? 12.290 -1.707 -3.971 1.00 86.69 205 TYR A C 1
ATOM 1629 O O . TYR A 1 205 ? 12.300 -2.866 -3.562 1.00 86.69 205 TYR A O 1
ATOM 1637 N N . TRP A 1 206 ? 12.167 -0.654 -3.185 1.00 89.50 206 TRP A N 1
ATOM 1638 C CA . TRP A 1 206 ? 11.917 -0.713 -1.760 1.00 89.50 206 TRP A CA 1
ATOM 1639 C C . TRP A 1 206 ? 10.703 0.168 -1.498 1.00 89.50 206 TRP A C 1
ATOM 1641 O O . TRP A 1 206 ? 10.726 1.361 -1.789 1.00 89.50 206 TRP A O 1
ATOM 1651 N N . LEU A 1 207 ? 9.639 -0.430 -0.963 1.00 91.88 207 LEU A N 1
ATOM 1652 C CA . LEU A 1 207 ? 8.434 0.273 -0.544 1.00 91.88 207 LEU A CA 1
ATOM 1653 C C . LEU A 1 207 ? 8.384 0.303 0.988 1.00 91.88 207 LEU A C 1
ATOM 1655 O O . LEU A 1 207 ? 8.705 -0.691 1.621 1.00 91.88 207 LEU A O 1
ATOM 1659 N N . THR A 1 208 ? 8.037 1.432 1.596 1.00 93.50 208 THR A N 1
ATOM 1660 C CA . THR A 1 208 ? 7.747 1.524 3.035 1.00 93.50 208 THR A CA 1
ATOM 1661 C C . THR A 1 208 ? 6.354 2.099 3.206 1.00 93.50 208 THR A C 1
ATOM 1663 O O . THR A 1 208 ? 6.085 3.191 2.718 1.00 93.50 208 THR A O 1
ATOM 1666 N N . PHE A 1 209 ? 5.487 1.375 3.900 1.00 92.81 209 PHE A N 1
ATOM 1667 C CA . PHE A 1 209 ? 4.119 1.772 4.208 1.00 92.81 209 PHE A CA 1
ATOM 1668 C C . PHE A 1 209 ? 4.057 2.159 5.680 1.00 92.81 209 PHE A C 1
ATOM 1670 O O . PHE A 1 209 ? 4.401 1.345 6.537 1.00 92.81 209 PHE A O 1
ATOM 1677 N N . SER A 1 210 ? 3.623 3.377 5.982 1.00 93.94 210 SER A N 1
ATOM 1678 C CA . SER A 1 210 ? 3.455 3.877 7.349 1.00 93.94 210 SER A CA 1
ATOM 1679 C C . SER A 1 210 ? 2.017 4.321 7.561 1.00 93.94 210 SER A C 1
ATOM 1681 O O . SER A 1 210 ? 1.549 5.195 6.843 1.00 93.94 210 SER A O 1
ATOM 1683 N N . PHE A 1 211 ? 1.331 3.755 8.550 1.00 94.50 211 PHE A N 1
ATOM 1684 C CA . PHE A 1 211 ? -0.076 4.050 8.829 1.00 94.50 211 PHE A CA 1
ATOM 1685 C C . PHE A 1 211 ? -0.240 4.899 10.091 1.00 94.50 211 PHE A C 1
ATOM 1687 O O . PHE A 1 211 ? 0.399 4.619 11.114 1.00 94.50 211 PHE A O 1
ATOM 1694 N N . THR A 1 212 ? -1.122 5.898 10.037 1.00 94.06 212 THR A N 1
ATOM 1695 C CA . THR A 1 212 ? -1.483 6.761 11.174 1.00 94.06 212 THR A CA 1
ATOM 1696 C C . THR A 1 212 ? -2.997 6.946 11.302 1.00 94.06 212 THR A C 1
ATOM 1698 O O . THR A 1 212 ? -3.746 6.650 10.375 1.00 94.06 212 THR A O 1
ATOM 1701 N N . ASP A 1 213 ? -3.463 7.436 12.451 1.00 92.81 213 ASP A N 1
ATOM 1702 C CA . ASP A 1 213 ? -4.880 7.745 12.720 1.00 92.81 213 ASP A CA 1
ATOM 1703 C C . ASP A 1 213 ? -5.324 9.149 12.255 1.00 92.81 213 ASP A C 1
ATOM 1705 O O . ASP A 1 213 ? -6.364 9.653 12.676 1.00 92.81 213 ASP A O 1
ATOM 1709 N N . GLY A 1 214 ? -4.508 9.842 11.453 1.00 88.06 214 GLY A N 1
ATOM 1710 C CA . GLY A 1 214 ? -4.750 11.236 11.065 1.00 88.06 214 GLY A CA 1
ATOM 1711 C C . GLY A 1 214 ? -4.499 12.279 12.165 1.00 88.06 214 GLY A C 1
ATOM 1712 O O . GLY A 1 214 ? -4.637 13.474 11.907 1.00 88.06 214 GLY A O 1
ATOM 1713 N N . LYS A 1 215 ? -4.097 11.858 13.372 1.00 90.81 215 LYS A N 1
ATOM 1714 C CA . LYS A 1 215 ? -3.604 12.700 14.482 1.00 90.81 215 LYS A CA 1
ATOM 1715 C C . LYS A 1 215 ? -2.148 12.361 14.819 1.00 90.81 215 LYS A C 1
ATOM 1717 O O . LYS A 1 215 ? -1.707 12.518 15.955 1.00 90.81 215 LYS A O 1
ATOM 1722 N N . ASP A 1 216 ? -1.421 11.852 13.824 1.00 87.50 216 ASP A N 1
ATOM 1723 C CA . ASP A 1 216 ? -0.031 11.396 13.894 1.00 87.50 216 ASP A CA 1
ATOM 1724 C C . ASP A 1 216 ? 0.250 10.210 14.834 1.00 87.50 216 ASP A C 1
ATOM 1726 O O . ASP A 1 216 ? 1.410 9.790 14.954 1.00 87.50 216 ASP A O 1
ATOM 1730 N N . ARG A 1 217 ? -0.771 9.581 15.439 1.00 91.62 217 ARG A N 1
ATOM 1731 C CA . ARG A 1 217 ? -0.568 8.334 16.186 1.00 91.62 217 ARG A CA 1
ATOM 1732 C C . ARG A 1 217 ? -0.189 7.238 15.204 1.00 91.62 217 ARG A C 1
ATOM 1734 O O . ARG A 1 217 ? -0.903 6.963 14.244 1.00 91.62 217 ARG A O 1
ATOM 1741 N N . LYS A 1 218 ? 0.938 6.584 15.464 1.00 92.12 218 LYS A N 1
ATOM 1742 C CA . LYS A 1 218 ? 1.452 5.489 14.642 1.00 92.12 218 LYS A CA 1
ATOM 1743 C C . LYS A 1 218 ? 0.639 4.213 14.874 1.00 92.12 218 LYS A C 1
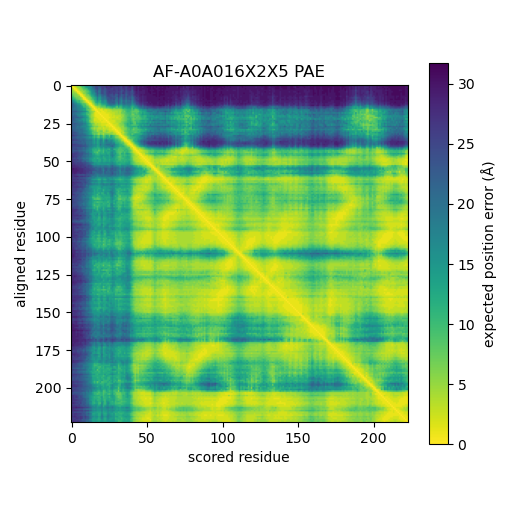ATOM 1745 O O . LYS A 1 218 ? 0.458 3.802 16.016 1.00 92.12 218 LYS A O 1
ATOM 1750 N N . LEU A 1 219 ? 0.161 3.596 13.792 1.00 93.75 219 LEU A N 1
ATOM 1751 C CA . LEU A 1 219 ? -0.655 2.376 13.836 1.00 93.75 219 LEU A CA 1
ATOM 1752 C C . LEU A 1 219 ? 0.148 1.143 13.415 1.00 93.75 219 LEU A C 1
ATOM 1754 O O . LEU A 1 219 ? 0.187 0.144 14.127 1.00 93.75 219 LEU A O 1
ATOM 1758 N N . GLY A 1 220 ? 0.836 1.209 12.279 1.00 92.06 220 GLY A N 1
ATOM 1759 C CA . GLY A 1 220 ? 1.681 0.116 11.804 1.00 92.06 220 GLY A CA 1
ATOM 1760 C C . GLY A 1 220 ? 2.646 0.569 10.718 1.00 92.06 220 GLY A C 1
ATOM 1761 O O . GLY A 1 220 ? 2.412 1.584 10.061 1.00 92.06 220 GLY A O 1
ATOM 1762 N N . CYS A 1 221 ? 3.734 -0.179 10.540 1.00 91.88 221 CYS A N 1
ATOM 1763 C CA . CYS A 1 221 ? 4.719 0.098 9.501 1.00 91.88 221 CYS A CA 1
ATOM 1764 C C . CYS A 1 221 ? 5.301 -1.186 8.925 1.00 91.88 221 CYS A C 1
ATOM 1766 O O . CYS A 1 221 ? 5.698 -2.098 9.658 1.00 91.88 221 CYS A O 1
ATOM 1768 N N . ALA A 1 222 ? 5.353 -1.228 7.601 1.00 89.81 222 ALA A N 1
ATOM 1769 C CA . ALA A 1 222 ? 5.753 -2.374 6.807 1.00 89.81 222 ALA A CA 1
ATOM 1770 C C . ALA A 1 222 ? 6.730 -1.944 5.715 1.00 89.81 222 ALA A C 1
ATOM 1772 O O . ALA A 1 222 ? 6.645 -0.830 5.196 1.00 89.81 222 ALA A O 1
ATOM 1773 N N . ARG A 1 223 ? 7.633 -2.848 5.354 1.00 89.62 223 ARG A N 1
ATOM 1774 C CA . ARG A 1 223 ? 8.559 -2.708 4.239 1.00 89.62 223 ARG A CA 1
ATOM 1775 C C . ARG A 1 223 ? 8.585 -3.984 3.420 1.00 89.62 223 ARG A C 1
ATOM 1777 O O . ARG A 1 223 ? 8.859 -5.036 4.035 1.00 89.62 223 ARG A O 1
#

Secondary structure (DSSP, 8-state):
--SSSGGGS-------HHHHHHHHHSTTPPPGGGG--SS-SSEE-------B--STT-SS-SEEEEEEEEESSS-EESEEEEEEEEEEE-SPPPSS--EEEEEEEEEEE-TTS-EEEEEPBPBS--TTT----BSB-EES-HHHHHHHHHHHHHTT---HHHHHHHHHS--SSPPSEEEEEEEEEEE-GGGS-TTTTTT--SS-EEEEEEEE-SSS-EEEEE-

Mean predicted aligned error: 10.56 Å

Sequence (223 aa):
MLLLLVALLPLALCQSPLTKAWNEALPGVQPFWEKYQTGPHGVVIRGWQFSRCASEQWTNYVVNVSNIVIWPDYPRFPGPIFFNVTMDVAEDLPVDKIEMDLEVRHAVTNKQGSKGWQVIPCQGWNIIDGCDGVGSCRYCDMLDKCNEAVKGAHKYIKDSKAQDFLRQNKLCPPPKGHWTMTFSKVFSSEDLPKSFFGPLQSNEYWLTFSFTDGKDRKLGCAR

Nearest PDB structures (foldseek):
  2ag2-assembly1_A  TM=7.084E-01  e=1.194E-07  Homo sapiens
  2ag9-assembly2_B  TM=7.609E-01  e=6.942E-07  Homo sapiens
  2wlj-assembly1_A-2  TM=3.677E-01  e=1.051E-02  Paramagnetospirillum magnetotacticum
  5ykf-assembly1_A  TM=3.710E-01  e=2.651E-01  Mus musculus
  4j2q-assembly1_A  TM=3.216E-01  e=2.096E-01  Bos taurus

Foldseek 3Di:
DPPPVVVPPPPPVVQPPVNVLLCLQPPPDDDPVVVDVDDDDFQWQQDDDKDFDDDPLPPDAQKAWPDKDWPDNTDGPQFKIKMKIKMAHAAFAAPPAKKKFKWKWDWDQDPVRDIDIDFQDFDPADPPPQADGDTGGMHTGVLVVVVVVLVVCLVVDPDPVVNVCSVVDSVRPPGGGIDMDMDIDNHHPVNDDSNHNVSVD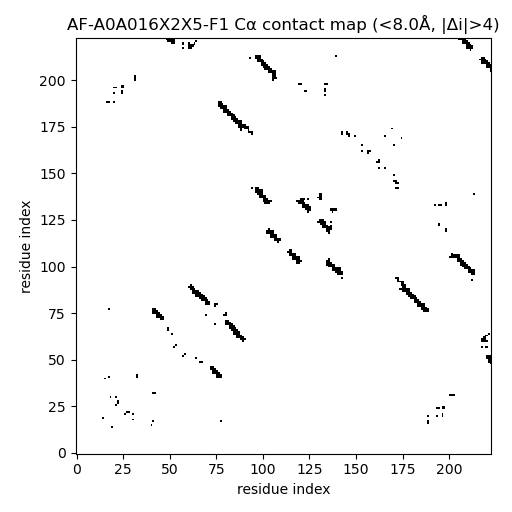HSDMDMKMWMDRNVRHTHTIMD

InterPro domains:
  IPR028996 Ganglioside GM2 activator [PTHR17357] (6-222)
  IPR036846 GM2-AP, lipid-recognition domain superfamily [G3DSA:2.70.220.10] (44-223)
  IPR036846 GM2-AP, lipid-recognition domain superfamily [SSF63707] (49-214)

Solvent-accessible surface area (backbone atoms only — not comparable to full-atom values): 13128 Å² total; per-residue (Å²): 145,82,78,79,73,70,80,68,59,71,85,70,62,78,64,49,72,61,56,49,54,39,45,73,53,42,72,91,59,81,62,82,64,65,80,55,88,78,69,81,86,53,54,66,44,86,70,84,76,80,45,66,59,84,49,92,90,59,75,72,62,38,38,41,75,77,42,74,48,66,38,54,80,61,29,39,40,64,33,56,42,32,37,37,39,33,34,40,28,77,49,81,57,61,80,87,37,28,23,35,43,34,43,28,28,31,51,43,67,48,100,86,69,50,80,47,75,46,77,31,66,52,42,80,40,42,88,88,82,59,29,46,56,40,50,32,26,38,33,72,52,47,44,61,57,44,47,51,51,53,59,61,50,55,79,75,58,82,50,66,66,60,50,51,47,58,73,74,44,70,65,54,45,60,64,56,43,81,46,77,48,81,48,82,46,73,43,50,73,81,76,47,62,80,64,55,58,69,66,67,80,55,96,46,76,49,55,36,44,39,32,25,50,75,76,76,48,68,32,30,48,40,53

pLDDT: mean 78.21, std 14.73, range [40.44, 96.19]

Organism: NCBI:txid53326

Radius of gyration: 21.27 Å; Cα contacts (8 Å, |Δi|>4): 369; chains: 1; bounding box: 57×38×81 Å